Protein AF-A0A152A929-F1 (afdb_monomer)

Secondary structure (DSSP, 8-state):
--HHHHHHHHHHHHHHHHHHHHHHHHHHIIIIIHHHHHHHHHEEEEEEEEEEEEEEEEEEE-SS--STHHHHHHHHTT-TTHHHHHHHHHHHHHGGGTHHHHTTS---------------EEEEEEEEEEEEEEETTEEEEEEEE---BS-HHHHHHHHTTS-TT-EEEEEEETTEEEEEESSPPPSS-HHHHHHHHHHHHHHHHHHHHHHHHHHHHS---TT-------

Nearest PDB structures (foldseek):
  8igd-assembly1_A  TM=6.008E-01  e=8.695E-01  Arabidopsis thaliana
  1d6m-assembly1_A  TM=2.779E-01  e=1.249E+00  Escherichia coli

Mean predicted aligned error: 8.79 Å

pLDDT: mean 82.97, std 16.19, range [45.19, 98.5]

Sequence (230 aa):
MTIIDRKKIIVSLFIIFTLLGIASCIVIVFIDLLPSFQEGKLYQQTNCYLIKETINSTWISSTLTPSTTKCLDLNNDRVWWYDSMGEESFFKSVVYKEKDKLAGLDSSEMSDDTSSTDDQKTKCYIGIFTVEYEANRTSYIGDITGIWYNSDLFTRNYLNLYQNGTTYPCYYLKSNFTLINWFAPPTYSVQALVILILCIVYSILTASGFLYFYKKFYPNSRKNGYLPIQ

Organism: Tieghemostelium lacteum (NCBI:txid361077)

Foldseek 3Di:
DDPVVVLVVVLVVLVVQLVVLVVVLVCLCVPFQPVLLVQLVLKDKWKWAFADKDKDKDKDFPDDDDDFCVLQVVCVVPVVLCVVAPPCVQCVVQVVVCPVPCVPVDPPDPPDDDDDPDRDIQMKMKMKTWIWIDDPNDIDTEIAIDGITRDPVVRVSSNVVDDHRDMAMKIARNVDRRDIYNDRRPSGHPVSVVVSVVSVVSSVVSVVVSVVSCCVVCVPPPPPPPDPDD

Radius of gyration: 28.66 Å; Cα contacts (8 Å, |Δi|>4): 287; chains: 1; bounding box: 94×49×72 Å

Solvent-accessible surface area (backbone atoms only — not comparable to full-atom values): 13296 Å² total; per-residue (Å²): 136,54,77,67,56,56,53,54,49,54,52,50,50,30,50,52,52,24,52,52,27,52,51,51,40,51,48,49,43,63,66,54,38,46,53,31,42,54,58,37,66,44,44,43,81,38,56,29,35,28,66,44,74,47,78,49,72,51,76,43,81,50,87,84,68,95,61,78,63,64,29,45,63,66,26,60,85,71,36,80,59,43,77,71,54,44,71,66,61,55,47,60,70,56,48,69,76,37,58,88,68,52,80,74,66,74,84,76,78,82,82,78,90,70,97,63,95,59,86,51,62,47,55,24,26,30,31,34,37,38,25,39,32,62,55,96,93,39,82,45,77,35,54,31,70,58,67,41,31,68,42,66,66,60,38,50,54,60,49,68,76,55,60,71,79,39,74,42,69,24,25,32,32,77,92,40,78,66,48,41,34,72,60,75,66,70,44,48,50,69,64,60,54,52,53,43,52,53,31,51,53,52,25,51,52,31,45,50,50,34,53,53,53,46,50,70,75,55,59,79,80,81,80,80,76,80,74,80,86,129

Structure (mmCIF, N/CA/C/O backbone):
data_AF-A0A152A929-F1
#
_entry.id   AF-A0A152A929-F1
#
loop_
_atom_site.group_PDB
_atom_site.id
_atom_site.type_symbol
_atom_site.label_atom_id
_atom_site.label_alt_id
_atom_site.label_comp_id
_atom_site.label_asym_id
_atom_site.label_entity_id
_atom_site.label_seq_id
_atom_site.pdbx_PDB_ins_code
_atom_site.Cartn_x
_atom_site.Cartn_y
_atom_site.Cartn_z
_atom_site.occupancy
_atom_site.B_iso_or_equiv
_atom_site.auth_seq_id
_atom_site.auth_comp_id
_atom_site.auth_asym_id
_atom_site.auth_atom_id
_atom_site.pdbx_PDB_model_num
ATOM 1 N N . MET A 1 1 ? 28.795 11.798 -45.198 1.00 69.00 1 MET A N 1
ATOM 2 C CA . MET A 1 1 ? 28.537 10.817 -44.120 1.00 69.00 1 MET A CA 1
ATOM 3 C C . MET A 1 1 ? 28.603 9.416 -44.705 1.00 69.00 1 MET A C 1
ATOM 5 O O . MET A 1 1 ? 27.805 9.109 -45.587 1.00 69.00 1 MET A O 1
ATOM 9 N N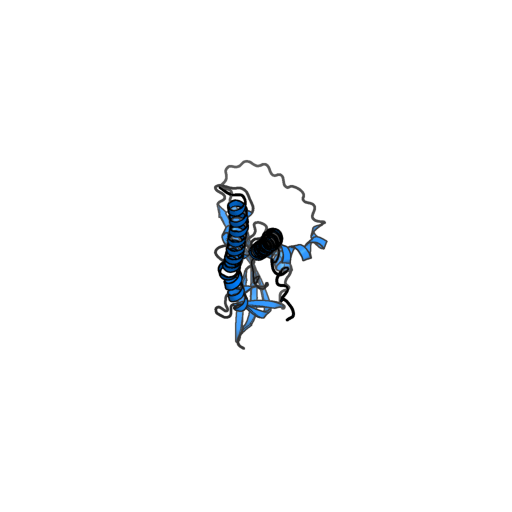 . THR A 1 2 ? 29.575 8.603 -44.297 1.00 90.06 2 THR A N 1
ATOM 10 C CA . THR A 1 2 ? 29.801 7.279 -44.898 1.00 90.06 2 THR A CA 1
ATOM 11 C C . THR A 1 2 ? 28.831 6.233 -44.335 1.00 90.06 2 THR A C 1
ATOM 13 O O . THR A 1 2 ? 28.251 6.402 -43.262 1.00 90.06 2 THR A O 1
ATOM 16 N N . ILE A 1 3 ? 28.644 5.116 -45.048 1.00 83.94 3 ILE A N 1
ATOM 17 C CA . ILE A 1 3 ? 27.826 3.980 -44.578 1.00 83.94 3 ILE A CA 1
ATOM 18 C C . ILE A 1 3 ? 28.355 3.431 -43.239 1.00 83.94 3 ILE A C 1
ATOM 20 O O . ILE A 1 3 ? 27.580 2.962 -42.405 1.00 83.94 3 ILE A O 1
ATOM 24 N N . ILE A 1 4 ? 29.669 3.516 -43.019 1.00 80.12 4 ILE A N 1
ATOM 25 C CA . ILE A 1 4 ? 30.335 3.100 -41.781 1.00 80.12 4 ILE A CA 1
ATOM 26 C C . ILE A 1 4 ? 29.913 3.999 -40.610 1.00 80.12 4 ILE A C 1
ATOM 28 O O . ILE A 1 4 ? 29.617 3.483 -39.531 1.00 80.12 4 ILE A O 1
ATOM 32 N N . ASP A 1 5 ? 29.788 5.310 -40.831 1.00 89.56 5 ASP A N 1
ATOM 33 C CA . ASP A 1 5 ? 29.361 6.261 -39.794 1.00 89.56 5 ASP A CA 1
ATOM 34 C C . ASP A 1 5 ? 27.918 5.998 -39.348 1.00 89.56 5 ASP A C 1
ATOM 36 O O . ASP A 1 5 ? 27.618 6.002 -38.154 1.00 89.56 5 ASP A O 1
ATOM 40 N N . ARG A 1 6 ? 27.027 5.667 -40.293 1.00 91.62 6 ARG A N 1
ATOM 41 C CA . ARG A 1 6 ? 25.619 5.350 -39.987 1.00 91.62 6 ARG A CA 1
ATOM 42 C C . ARG A 1 6 ? 25.482 4.126 -39.078 1.00 91.62 6 ARG A C 1
ATOM 44 O O . ARG A 1 6 ? 24.685 4.145 -38.145 1.00 91.62 6 ARG A O 1
ATOM 51 N N . LYS A 1 7 ? 26.276 3.075 -39.310 1.00 91.00 7 LYS A N 1
ATOM 52 C CA . LYS A 1 7 ? 26.251 1.849 -38.489 1.00 91.00 7 LYS A CA 1
ATOM 53 C C . LYS A 1 7 ? 26.716 2.115 -37.057 1.00 91.00 7 LYS A C 1
ATOM 55 O O . LYS A 1 7 ? 26.071 1.655 -36.118 1.00 91.00 7 LYS A O 1
ATOM 60 N N . LYS A 1 8 ? 27.797 2.886 -36.894 1.00 91.31 8 LYS A N 1
ATOM 61 C CA . LYS A 1 8 ? 28.320 3.278 -35.575 1.00 91.31 8 LYS A CA 1
ATOM 62 C C . LYS A 1 8 ? 27.286 4.070 -34.775 1.00 91.31 8 LYS A C 1
ATOM 64 O O . LYS A 1 8 ? 27.095 3.792 -33.596 1.00 91.31 8 LYS A O 1
ATOM 69 N N . ILE A 1 9 ? 26.582 4.993 -35.429 1.00 93.69 9 ILE A N 1
ATOM 70 C CA . ILE A 1 9 ? 25.534 5.797 -34.788 1.00 93.69 9 ILE A CA 1
ATOM 71 C C . ILE A 1 9 ? 24.374 4.920 -34.319 1.00 93.69 9 ILE A C 1
ATOM 73 O O . ILE A 1 9 ? 23.974 5.035 -33.166 1.00 93.69 9 ILE A O 1
ATOM 77 N N . ILE A 1 10 ? 23.878 3.999 -35.155 1.00 93.12 10 ILE A N 1
ATOM 78 C CA . ILE A 1 10 ? 22.784 3.091 -34.765 1.00 93.12 10 ILE A CA 1
ATOM 79 C C . ILE A 1 10 ? 23.176 2.266 -33.532 1.00 93.12 10 ILE A C 1
ATOM 81 O O . ILE A 1 10 ? 22.418 2.204 -32.568 1.00 93.12 10 ILE A O 1
ATOM 85 N N . VAL A 1 11 ? 24.370 1.667 -33.533 1.00 93.81 11 VAL A N 1
ATOM 86 C CA . VAL A 1 11 ? 24.854 0.870 -32.393 1.00 93.81 11 VAL A CA 1
ATOM 87 C C . VAL A 1 11 ? 24.996 1.731 -31.132 1.00 93.81 11 VAL A C 1
ATOM 89 O O . VAL A 1 11 ? 24.555 1.314 -30.064 1.00 93.81 11 VAL A O 1
ATOM 92 N N . SER A 1 12 ? 25.536 2.947 -31.254 1.00 94.50 12 SER A N 1
ATOM 93 C CA . SER A 1 12 ? 25.646 3.892 -30.137 1.00 94.50 12 SER A CA 1
ATOM 94 C C . SER A 1 12 ? 24.279 4.279 -29.563 1.00 94.50 12 SER A C 1
ATOM 96 O O . SER A 1 12 ? 24.138 4.357 -28.346 1.00 94.50 12 SER A O 1
ATOM 98 N N . LEU A 1 13 ? 23.265 4.488 -30.410 1.00 95.50 13 LEU A N 1
ATOM 99 C CA . LEU A 1 13 ? 21.906 4.812 -29.966 1.00 95.50 13 LEU A CA 1
ATOM 100 C C . LEU A 1 13 ? 21.286 3.669 -29.155 1.00 95.50 13 LEU A C 1
ATOM 102 O O . LEU A 1 13 ? 20.718 3.920 -28.096 1.00 95.50 13 LEU A O 1
ATOM 106 N N . PHE A 1 14 ? 21.448 2.415 -29.590 1.00 95.19 14 PHE A N 1
ATOM 107 C CA . PHE A 1 14 ? 20.972 1.261 -28.819 1.00 95.19 14 PHE A CA 1
ATOM 108 C C . PHE A 1 14 ? 21.654 1.140 -27.452 1.00 95.19 14 PHE A C 1
ATOM 110 O O . PHE A 1 14 ? 20.980 0.832 -26.469 1.00 95.19 14 PHE A O 1
ATOM 117 N N . ILE A 1 15 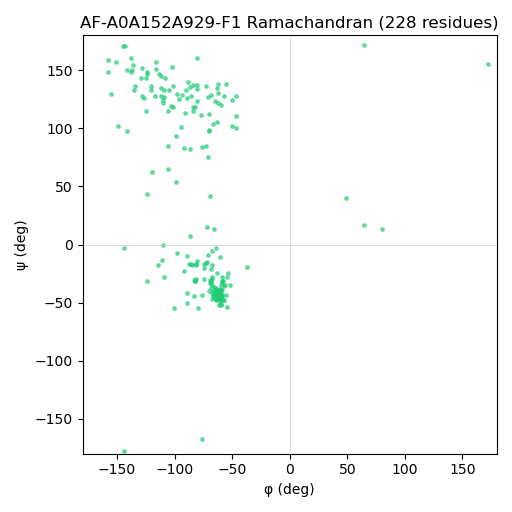? 22.962 1.413 -27.366 1.00 95.38 15 ILE A N 1
ATOM 118 C CA . ILE A 1 15 ? 23.679 1.436 -26.081 1.00 95.38 15 ILE A CA 1
ATOM 119 C C . ILE A 1 15 ? 23.076 2.504 -25.166 1.00 95.38 15 ILE A C 1
ATOM 121 O O . ILE A 1 15 ? 22.728 2.198 -24.029 1.00 95.38 15 ILE A O 1
ATOM 125 N N . ILE A 1 16 ? 22.900 3.732 -25.665 1.00 96.69 16 ILE A N 1
ATOM 126 C CA . ILE A 1 16 ? 22.327 4.836 -24.882 1.00 96.69 16 ILE A CA 1
ATOM 127 C C . ILE A 1 16 ? 20.916 4.480 -24.401 1.00 96.69 16 ILE A C 1
ATOM 129 O O . ILE A 1 16 ? 20.628 4.627 -23.218 1.00 96.69 16 ILE A O 1
ATOM 133 N N . PHE A 1 17 ? 20.051 3.951 -25.271 1.00 96.38 17 PHE A N 1
ATOM 134 C CA . PHE A 1 17 ? 18.696 3.551 -24.878 1.00 96.38 17 PHE A CA 1
ATOM 135 C C . PHE A 1 17 ? 18.673 2.417 -23.854 1.00 96.38 17 PHE A C 1
ATOM 137 O O . PHE A 1 17 ? 17.849 2.450 -22.942 1.00 96.38 17 PHE A O 1
ATOM 144 N N . THR A 1 18 ? 19.592 1.455 -23.963 1.00 95.31 18 THR A N 1
ATOM 145 C CA . THR A 1 18 ? 19.723 0.375 -22.975 1.00 95.31 18 THR A CA 1
ATOM 146 C C . THR A 1 18 ? 20.155 0.941 -21.620 1.00 95.31 18 THR A C 1
ATOM 148 O O . THR A 1 18 ? 19.567 0.603 -20.596 1.00 95.31 18 THR A O 1
ATOM 151 N N . LEU A 1 19 ? 21.139 1.849 -21.601 1.00 95.81 19 LEU A N 1
ATOM 152 C CA . LEU A 1 19 ? 21.605 2.497 -20.371 1.00 95.81 19 LEU A CA 1
ATOM 153 C C . LEU A 1 19 ? 20.513 3.357 -19.725 1.00 95.81 19 LEU A C 1
ATOM 155 O O . LEU A 1 19 ? 20.341 3.297 -18.510 1.00 95.81 19 LEU A O 1
ATOM 159 N N . LEU A 1 20 ? 19.749 4.112 -20.521 1.00 96.19 20 LEU A N 1
ATOM 160 C CA . LEU A 1 20 ? 18.610 4.894 -20.033 1.00 96.19 20 LEU A CA 1
ATOM 161 C C . LEU A 1 20 ? 17.505 3.996 -19.459 1.00 96.19 20 LEU A C 1
ATOM 163 O O . LEU A 1 20 ? 16.954 4.318 -18.409 1.00 96.19 20 LEU A O 1
ATOM 167 N N . GLY A 1 21 ? 17.218 2.859 -20.104 1.00 95.62 21 GLY A N 1
ATOM 168 C CA . GLY A 1 21 ? 16.274 1.863 -19.593 1.00 95.62 21 GLY A CA 1
ATOM 169 C C . GLY A 1 21 ? 16.705 1.314 -18.233 1.00 95.62 21 GLY A C 1
ATOM 170 O O . GLY A 1 21 ? 15.952 1.391 -17.267 1.00 95.62 21 GLY A O 1
ATOM 171 N N . ILE A 1 22 ? 17.957 0.863 -18.119 1.00 95.75 22 ILE A N 1
ATOM 172 C CA . ILE A 1 22 ? 18.507 0.358 -16.852 1.00 95.75 22 ILE A CA 1
ATOM 173 C C . ILE A 1 22 ? 18.473 1.442 -15.766 1.00 95.75 22 ILE A C 1
ATOM 175 O O . ILE A 1 22 ? 18.041 1.167 -14.647 1.00 95.75 22 ILE A O 1
ATOM 179 N N . ALA A 1 23 ? 18.885 2.673 -16.086 1.00 97.06 23 ALA A N 1
ATOM 180 C CA . ALA A 1 23 ? 18.859 3.789 -15.143 1.00 97.06 23 ALA A CA 1
ATOM 181 C C . ALA A 1 23 ? 17.434 4.088 -14.652 1.00 97.06 23 ALA A C 1
ATOM 183 O O . ALA A 1 23 ? 17.228 4.251 -13.452 1.00 97.06 23 ALA A O 1
ATOM 184 N N . SER A 1 24 ? 16.441 4.089 -15.546 1.00 95.81 24 SER A N 1
ATOM 185 C CA . SER A 1 24 ? 15.034 4.261 -15.172 1.00 95.81 24 SER A CA 1
ATOM 186 C C . SER A 1 24 ? 14.552 3.153 -14.233 1.00 95.81 24 SER A C 1
ATOM 188 O O . SER A 1 24 ? 13.914 3.453 -13.225 1.00 95.81 24 SER A O 1
ATOM 190 N N . CYS A 1 25 ? 14.913 1.894 -14.495 1.00 96.25 25 CYS A N 1
ATOM 191 C CA . CYS A 1 25 ? 14.534 0.781 -13.625 1.00 96.25 25 CYS A CA 1
ATOM 192 C C . CYS A 1 25 ? 15.163 0.926 -12.227 1.00 96.25 25 CYS A C 1
ATOM 194 O O . CYS A 1 25 ? 14.493 0.679 -11.227 1.00 96.25 25 CYS A O 1
ATOM 196 N N . ILE A 1 26 ? 16.427 1.364 -12.144 1.00 96.44 26 ILE A N 1
ATOM 197 C CA . ILE A 1 26 ? 17.096 1.658 -10.865 1.00 96.44 26 ILE A CA 1
ATOM 198 C C . ILE A 1 26 ? 16.333 2.754 -10.116 1.00 96.44 26 ILE A C 1
ATOM 200 O O . ILE A 1 26 ? 16.029 2.580 -8.940 1.00 96.44 26 ILE A O 1
ATOM 204 N N . VAL A 1 27 ? 15.977 3.850 -10.788 1.00 96.00 27 VAL A N 1
ATOM 205 C CA . VAL A 1 27 ? 15.225 4.953 -10.170 1.00 96.00 27 VAL A CA 1
ATOM 206 C C . VAL A 1 27 ? 13.899 4.461 -9.583 1.00 96.00 27 VAL A C 1
ATOM 208 O O . VAL A 1 27 ? 13.647 4.715 -8.411 1.00 96.00 27 VAL A O 1
ATOM 211 N N . ILE A 1 28 ? 13.109 3.684 -10.331 1.00 91.81 28 ILE A N 1
ATOM 212 C CA . ILE A 1 28 ? 11.834 3.120 -9.842 1.00 91.81 28 ILE A CA 1
ATOM 213 C C . ILE A 1 28 ? 12.059 2.225 -8.614 1.00 91.81 28 ILE A C 1
ATOM 215 O O . ILE A 1 28 ? 11.326 2.295 -7.628 1.00 91.81 28 ILE A O 1
ATOM 219 N N . VAL A 1 29 ? 13.098 1.384 -8.637 1.00 92.69 29 VAL A N 1
ATOM 220 C CA . VAL A 1 29 ? 13.403 0.503 -7.502 1.00 92.69 29 VAL A CA 1
ATOM 221 C C . VAL A 1 29 ? 13.769 1.305 -6.256 1.00 92.69 29 VAL A C 1
ATOM 223 O O . VAL A 1 29 ? 13.269 0.995 -5.179 1.00 92.69 29 VAL A O 1
ATOM 226 N N . PHE A 1 30 ? 14.629 2.314 -6.377 1.00 93.94 30 PHE A N 1
ATOM 227 C CA . PHE A 1 30 ? 15.141 3.047 -5.217 1.00 93.94 30 PHE A CA 1
ATOM 228 C C . PHE A 1 30 ? 14.200 4.133 -4.700 1.00 93.94 30 PHE A C 1
ATOM 230 O O . PHE A 1 30 ? 14.210 4.388 -3.498 1.00 93.94 30 PHE A O 1
ATOM 237 N N . ILE A 1 31 ? 13.417 4.768 -5.573 1.00 89.06 31 ILE A N 1
ATOM 238 C CA . ILE A 1 31 ? 12.510 5.852 -5.183 1.00 89.06 31 ILE A CA 1
ATOM 239 C C . ILE A 1 31 ? 11.139 5.306 -4.783 1.00 89.06 31 ILE A C 1
ATOM 241 O O . ILE A 1 31 ? 10.606 5.742 -3.769 1.00 89.06 31 ILE A O 1
ATOM 245 N N . ASP A 1 32 ? 10.595 4.326 -5.509 1.00 84.88 32 ASP A N 1
ATOM 246 C CA . ASP A 1 32 ? 9.219 3.876 -5.267 1.00 84.88 32 ASP A CA 1
ATOM 247 C C . ASP A 1 32 ? 9.177 2.582 -4.448 1.00 84.88 32 ASP A C 1
ATOM 249 O O . ASP A 1 32 ? 8.541 2.501 -3.394 1.00 84.88 32 ASP A O 1
ATOM 253 N N . LEU A 1 33 ? 9.871 1.539 -4.914 1.00 85.31 33 LEU A N 1
ATOM 254 C CA . LEU A 1 33 ? 9.723 0.202 -4.331 1.00 85.31 33 LEU A CA 1
ATOM 255 C C . LEU A 1 33 ? 10.457 0.061 -2.997 1.00 85.31 33 LEU A C 1
ATOM 257 O O . LEU A 1 33 ? 9.914 -0.514 -2.055 1.00 85.31 33 LEU A O 1
ATOM 261 N N . LEU A 1 34 ? 11.689 0.562 -2.896 1.00 87.75 34 LEU A N 1
ATOM 262 C CA . LEU A 1 34 ? 12.519 0.368 -1.711 1.00 87.75 34 LEU A CA 1
ATOM 263 C C . LEU A 1 34 ? 11.930 1.043 -0.460 1.00 87.75 34 LEU A C 1
ATOM 265 O O . LEU A 1 34 ? 11.855 0.354 0.562 1.00 87.75 34 LEU A O 1
ATOM 269 N N . PRO A 1 35 ? 11.466 2.309 -0.503 1.00 84.19 35 PRO A N 1
ATOM 270 C CA . PRO A 1 35 ? 10.804 2.918 0.647 1.00 84.19 35 PRO A CA 1
ATOM 271 C C . PRO A 1 35 ? 9.525 2.167 1.025 1.00 84.19 35 PRO A C 1
ATOM 273 O O . PRO A 1 35 ? 9.327 1.863 2.196 1.00 84.19 35 PRO A O 1
ATOM 276 N N . SER A 1 36 ? 8.719 1.745 0.043 1.00 79.75 36 SER A N 1
ATOM 277 C CA . SER A 1 36 ? 7.502 0.958 0.295 1.00 79.75 36 SER A CA 1
ATOM 278 C C . SER A 1 36 ? 7.800 -0.377 1.000 1.00 79.75 36 SER A C 1
ATOM 280 O O . SER A 1 36 ? 7.125 -0.743 1.965 1.00 79.75 36 SER A O 1
ATOM 282 N N . PHE A 1 37 ? 8.879 -1.070 0.615 1.00 83.38 37 PHE A N 1
ATOM 283 C CA . PHE A 1 37 ? 9.334 -2.276 1.315 1.00 83.38 37 PHE A CA 1
ATOM 284 C C . PHE A 1 37 ? 9.827 -1.999 2.736 1.00 83.38 37 PHE A C 1
ATOM 286 O O . PHE A 1 37 ? 9.661 -2.850 3.615 1.00 83.38 37 PHE A O 1
ATOM 293 N N . GLN A 1 38 ? 10.490 -0.864 2.962 1.00 87.12 38 GLN A N 1
ATOM 294 C CA . GLN A 1 38 ? 10.967 -0.484 4.290 1.00 87.12 38 GLN A CA 1
ATOM 295 C C . GLN A 1 38 ? 9.792 -0.178 5.218 1.00 87.12 38 GLN A C 1
ATOM 297 O O . GLN A 1 38 ? 9.734 -0.761 6.300 1.00 87.12 38 GLN A O 1
ATOM 302 N N . GLU A 1 39 ? 8.825 0.614 4.756 1.00 83.12 39 GLU A N 1
ATOM 303 C CA . GLU A 1 39 ? 7.589 0.913 5.485 1.00 83.12 39 GLU A CA 1
ATOM 304 C C . GLU A 1 39 ? 6.799 -0.364 5.798 1.00 83.12 39 GLU A C 1
ATOM 306 O O . GLU A 1 39 ? 6.425 -0.605 6.946 1.00 83.12 39 GLU A O 1
ATOM 311 N N . GLY A 1 40 ? 6.642 -1.268 4.824 1.00 83.12 40 GLY A N 1
ATOM 312 C CA . GLY A 1 40 ? 5.953 -2.545 5.036 1.00 83.12 40 GLY A CA 1
ATOM 313 C C . GLY A 1 40 ? 6.583 -3.420 6.132 1.00 83.12 40 GLY A C 1
ATOM 314 O O . GLY A 1 40 ? 5.869 -4.112 6.856 1.00 83.12 40 GLY A O 1
ATOM 315 N N . LYS A 1 41 ? 7.911 -3.362 6.323 1.00 89.00 41 LYS A N 1
ATOM 316 C CA . LYS A 1 41 ? 8.624 -4.112 7.385 1.00 89.00 41 LYS A CA 1
ATOM 317 C C . LYS A 1 41 ? 8.430 -3.534 8.790 1.00 89.00 41 LYS A C 1
ATOM 319 O O . LYS A 1 41 ? 8.738 -4.219 9.780 1.00 89.00 41 LYS A O 1
ATOM 324 N N . LEU A 1 42 ? 7.971 -2.287 8.889 1.00 91.38 42 LEU A N 1
ATOM 325 C CA . LEU A 1 42 ? 7.663 -1.656 10.170 1.00 91.38 42 LEU A CA 1
ATOM 326 C C . LEU A 1 42 ? 6.367 -2.201 10.772 1.00 91.38 42 LEU A C 1
ATOM 328 O O . LEU A 1 42 ? 6.192 -2.118 11.988 1.00 91.38 42 LEU A O 1
ATOM 332 N N . TYR A 1 43 ? 5.504 -2.805 9.956 1.00 93.19 43 TYR A N 1
ATOM 333 C CA . TYR A 1 43 ? 4.282 -3.442 10.420 1.00 93.19 43 TYR A CA 1
ATOM 334 C C . TYR A 1 43 ? 4.552 -4.861 10.908 1.00 93.19 43 TYR A C 1
ATOM 336 O O . TYR A 1 43 ? 5.296 -5.634 10.298 1.00 93.19 43 TYR A O 1
ATOM 344 N N . GLN A 1 44 ? 3.944 -5.207 12.036 1.00 95.94 44 GLN A N 1
ATOM 345 C CA . GLN A 1 44 ? 4.015 -6.537 12.619 1.00 95.94 44 GLN A CA 1
ATOM 346 C C . GLN A 1 44 ? 2.619 -7.126 12.723 1.00 95.94 44 GLN A C 1
ATOM 348 O O . GLN A 1 44 ? 1.695 -6.472 13.200 1.00 95.94 44 GLN A O 1
ATOM 353 N N . GLN A 1 45 ? 2.486 -8.374 12.281 1.00 96.75 45 GLN A N 1
ATOM 354 C CA . GLN A 1 45 ? 1.254 -9.124 12.443 1.00 96.75 45 GLN A CA 1
ATOM 355 C C . GLN A 1 45 ? 1.078 -9.544 13.906 1.00 96.75 45 GLN A C 1
ATOM 357 O O . GLN A 1 45 ? 2.023 -10.029 14.535 1.00 96.75 45 GLN A O 1
ATOM 362 N N . THR A 1 46 ? -0.135 -9.389 14.421 1.00 97.94 46 THR A N 1
ATOM 363 C CA . THR A 1 46 ? -0.570 -9.886 15.729 1.00 97.94 46 THR A CA 1
ATOM 364 C C . THR A 1 46 ? -2.028 -10.342 15.654 1.00 97.94 46 THR A C 1
ATOM 366 O O . THR A 1 46 ? -2.644 -10.335 14.584 1.00 97.94 46 THR A O 1
ATOM 369 N N . ASN A 1 47 ? -2.568 -10.767 16.789 1.00 98.19 47 ASN A N 1
ATOM 370 C CA . ASN A 1 47 ? -3.959 -11.149 16.957 1.00 98.19 47 ASN A CA 1
ATOM 371 C C . ASN A 1 47 ? -4.707 -10.019 17.677 1.00 98.19 47 ASN A C 1
ATOM 373 O O . ASN A 1 47 ? -4.370 -9.687 18.811 1.00 98.19 47 ASN A O 1
ATOM 377 N N . CYS A 1 48 ? -5.719 -9.452 17.023 1.00 98.44 48 CYS A N 1
ATOM 378 C CA . CYS A 1 48 ? -6.592 -8.426 17.584 1.00 98.44 48 CYS A CA 1
ATOM 379 C C . CYS A 1 48 ? -7.914 -9.052 18.024 1.00 98.44 48 CYS A C 1
ATOM 381 O O . CYS A 1 48 ? -8.653 -9.593 17.201 1.00 98.44 48 CYS A O 1
ATOM 383 N N . TYR A 1 49 ? -8.218 -8.964 19.312 1.00 98.50 49 TYR A N 1
ATOM 384 C CA . TYR A 1 49 ? -9.513 -9.296 19.886 1.00 98.50 49 TYR A CA 1
ATOM 385 C C . TYR A 1 49 ? -10.473 -8.114 19.724 1.00 98.50 49 TYR A C 1
ATOM 387 O O . TYR A 1 49 ? -10.220 -7.023 20.233 1.00 98.50 49 TYR A O 1
ATOM 395 N N . LEU A 1 50 ? -11.573 -8.315 18.998 1.00 98.19 50 LEU A N 1
ATOM 396 C CA . LEU A 1 50 ? -12.557 -7.267 18.748 1.00 98.19 50 LEU A CA 1
ATOM 397 C C . LEU A 1 50 ? -13.443 -7.047 19.978 1.00 98.19 50 LEU A C 1
ATOM 399 O O . LEU A 1 50 ? -14.268 -7.897 20.312 1.00 98.19 50 LEU A O 1
ATOM 403 N N . ILE A 1 51 ? -13.301 -5.888 20.625 1.00 98.31 51 ILE A N 1
ATOM 404 C CA . ILE A 1 51 ? -14.105 -5.515 21.796 1.00 98.31 51 ILE A CA 1
ATOM 405 C C . ILE A 1 51 ? -15.475 -5.016 21.344 1.00 98.31 51 ILE A C 1
ATOM 407 O O . ILE A 1 51 ? -16.507 -5.488 21.824 1.00 98.31 51 ILE A O 1
ATOM 411 N N . LYS A 1 52 ? -15.478 -4.013 20.462 1.00 98.00 52 LYS A N 1
ATOM 412 C CA . LYS A 1 52 ? -16.695 -3.370 19.971 1.00 98.00 52 LYS A CA 1
ATOM 413 C C . LYS A 1 52 ? -16.456 -2.681 18.640 1.00 98.00 52 LYS A C 1
ATOM 415 O O . LYS A 1 52 ? -15.348 -2.251 18.330 1.00 98.00 52 LYS A O 1
ATOM 420 N N . GLU A 1 53 ? -17.544 -2.467 17.930 1.00 97.19 53 GLU A N 1
ATOM 421 C CA . GLU A 1 53 ? -17.613 -1.639 16.738 1.00 97.19 53 GLU A CA 1
ATOM 422 C C . GLU A 1 53 ? -18.470 -0.397 16.997 1.00 97.19 53 GLU A C 1
ATOM 424 O O . GLU A 1 53 ? -19.430 -0.426 17.772 1.00 97.19 53 GLU A O 1
ATOM 429 N N . THR A 1 54 ? -18.121 0.720 16.368 1.00 97.62 54 THR A N 1
ATOM 430 C CA . THR A 1 54 ? -18.918 1.949 16.402 1.00 97.62 54 THR A CA 1
ATOM 431 C C . THR A 1 54 ? -18.982 2.575 15.013 1.00 97.62 54 THR A C 1
ATOM 433 O O . THR A 1 54 ? -18.067 2.418 14.206 1.00 97.62 54 THR A O 1
ATOM 436 N N . ILE A 1 55 ? -20.078 3.278 14.721 1.00 96.94 55 ILE A N 1
ATOM 437 C CA . ILE A 1 55 ? -20.227 4.072 13.497 1.00 96.94 55 ILE A CA 1
ATOM 438 C C . ILE A 1 55 ? -20.201 5.535 13.897 1.00 96.94 55 ILE A C 1
ATOM 440 O O . ILE A 1 55 ? -21.058 5.986 14.659 1.00 96.94 55 ILE A O 1
ATOM 444 N N . ASN A 1 56 ? -19.256 6.277 13.334 1.00 96.69 56 ASN A N 1
ATOM 445 C CA . ASN A 1 56 ? -19.258 7.729 13.396 1.00 96.69 56 ASN A CA 1
ATOM 446 C C . ASN A 1 56 ? -19.752 8.298 12.069 1.00 96.69 56 ASN A C 1
ATOM 448 O O . ASN A 1 56 ? -19.601 7.685 11.013 1.00 96.69 56 ASN A O 1
ATOM 452 N N . SER A 1 57 ? -20.341 9.491 12.120 1.00 95.88 57 SER A N 1
ATOM 453 C CA . SER A 1 57 ? -20.771 10.196 10.916 1.00 95.88 57 SER A CA 1
ATOM 454 C C . SER A 1 57 ? -20.445 11.679 10.995 1.00 95.88 57 SER A C 1
ATOM 456 O O . SER A 1 57 ? -20.473 12.259 12.080 1.00 95.88 57 SER A O 1
ATOM 458 N N . THR A 1 58 ? -20.161 12.286 9.849 1.00 94.69 58 THR A N 1
ATOM 459 C CA . THR A 1 58 ? -19.932 13.725 9.708 1.00 94.69 58 THR A CA 1
ATOM 460 C C . THR A 1 58 ? -20.622 14.245 8.451 1.00 94.69 58 THR A C 1
ATOM 462 O O . THR A 1 58 ? -20.961 13.470 7.559 1.00 94.69 58 THR A O 1
ATOM 465 N N . TRP A 1 59 ? -20.847 15.552 8.380 1.00 91.44 59 TRP A N 1
ATOM 466 C CA . TRP A 1 59 ? -21.434 16.209 7.215 1.00 91.44 59 TRP A CA 1
ATOM 467 C C . TRP A 1 59 ? -20.374 17.049 6.504 1.00 91.44 59 TRP A C 1
ATOM 469 O O . TRP A 1 59 ? -19.681 17.835 7.148 1.00 91.44 59 TRP A O 1
ATOM 479 N N . ILE A 1 60 ? -20.285 16.919 5.182 1.00 89.56 60 ILE A N 1
ATOM 480 C CA . ILE A 1 60 ? -19.391 17.706 4.324 1.00 89.56 60 ILE A CA 1
ATOM 481 C C . ILE A 1 60 ? -20.240 18.631 3.445 1.00 89.56 60 ILE A C 1
ATOM 483 O O . ILE A 1 60 ? -21.248 18.205 2.878 1.00 89.56 60 ILE A O 1
ATOM 487 N N . SER A 1 61 ? -19.845 19.902 3.334 1.00 85.50 61 SER A N 1
ATOM 488 C CA . SER A 1 61 ? -20.520 20.875 2.466 1.00 85.50 61 SER A CA 1
ATOM 489 C C . SER A 1 61 ? -20.245 20.569 0.991 1.00 85.50 61 SER A C 1
ATOM 491 O O . SER A 1 61 ? -19.088 20.432 0.590 1.00 85.50 61 SER A O 1
ATOM 493 N N . SER A 1 62 ? -21.292 20.450 0.170 1.00 69.44 62 SER A N 1
ATOM 494 C CA . SER A 1 62 ? -21.167 20.012 -1.224 1.00 69.44 62 SER A CA 1
ATOM 495 C C . SER A 1 62 ? -21.156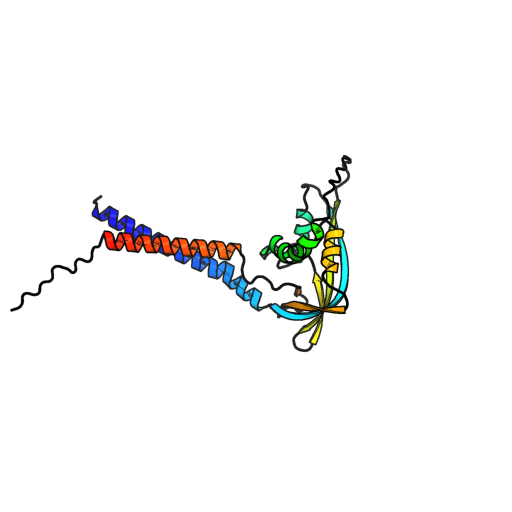 21.178 -2.204 1.00 69.44 62 SER A C 1
ATOM 497 O O . SER A 1 62 ? -21.922 21.183 -3.156 1.00 69.44 62 SER A O 1
ATOM 499 N N . THR A 1 63 ? -20.279 22.161 -2.026 1.00 69.00 63 THR A N 1
ATOM 500 C CA . THR A 1 63 ? -20.412 23.401 -2.805 1.00 69.00 63 THR A CA 1
ATOM 501 C C . THR A 1 63 ? -20.038 23.313 -4.288 1.00 69.00 63 THR A C 1
ATOM 503 O O . THR A 1 63 ? -20.458 24.207 -5.004 1.00 69.00 63 THR A O 1
ATOM 506 N N . LEU A 1 64 ? -19.329 22.288 -4.805 1.00 57.94 64 LEU A N 1
ATOM 507 C CA . LEU A 1 64 ? -18.880 22.328 -6.219 1.00 57.94 64 LEU A CA 1
ATOM 508 C C . LEU A 1 64 ? -18.854 21.032 -7.058 1.00 57.94 64 LEU A C 1
ATOM 510 O O . LEU A 1 64 ? -18.566 21.121 -8.246 1.00 57.94 64 LEU A O 1
ATOM 514 N N . THR A 1 65 ? -19.176 19.847 -6.531 1.00 54.00 65 THR A N 1
ATOM 515 C CA . THR A 1 65 ? -19.141 18.597 -7.330 1.00 54.00 65 THR A CA 1
ATOM 516 C C . THR A 1 65 ? -20.070 17.511 -6.770 1.00 54.00 65 THR A C 1
ATOM 518 O O . THR A 1 65 ? -19.997 17.211 -5.576 1.00 54.00 65 THR A O 1
ATOM 521 N N . PRO A 1 66 ? -20.941 16.889 -7.580 1.00 56.75 66 PRO A N 1
ATOM 522 C CA . PRO A 1 66 ? -21.671 15.697 -7.177 1.00 56.75 66 PRO A CA 1
ATOM 523 C C . PRO A 1 66 ? -20.776 14.482 -7.426 1.00 56.75 66 PRO A C 1
ATOM 525 O O . PRO A 1 66 ? -20.401 14.218 -8.565 1.00 56.75 66 PRO A O 1
ATOM 528 N N . SER A 1 67 ? -20.367 13.774 -6.377 1.00 56.88 67 SER A N 1
ATOM 529 C CA . SER A 1 67 ? -20.008 12.347 -6.426 1.00 56.88 67 SER A CA 1
ATOM 530 C C . SER A 1 67 ? -19.399 11.908 -5.097 1.00 56.88 67 SER A C 1
ATOM 532 O O . SER A 1 67 ? -18.861 12.698 -4.325 1.00 56.88 67 SER A O 1
ATOM 534 N N . THR A 1 68 ? -19.516 10.614 -4.843 1.00 58.81 68 THR A N 1
ATOM 535 C CA . THR A 1 68 ? -18.943 9.791 -3.766 1.00 58.81 68 THR A CA 1
ATOM 536 C C . THR A 1 68 ? -17.512 10.134 -3.316 1.00 58.81 68 THR A C 1
ATOM 538 O O . THR A 1 68 ? -17.133 9.786 -2.199 1.00 58.81 68 THR A O 1
ATOM 541 N N . THR A 1 69 ? -16.731 10.847 -4.129 1.00 67.25 69 THR A N 1
ATOM 542 C CA . THR A 1 69 ? -15.329 11.210 -3.879 1.00 67.25 69 THR A CA 1
ATOM 543 C C . THR A 1 69 ? -15.118 12.114 -2.664 1.00 67.25 69 THR A C 1
ATOM 545 O O . THR A 1 69 ? -14.068 12.041 -2.040 1.00 67.25 69 THR A O 1
ATOM 548 N N . LYS A 1 70 ? -16.116 12.894 -2.232 1.00 77.88 70 LYS A N 1
ATOM 549 C CA . LYS A 1 70 ? -15.945 13.827 -1.097 1.00 77.88 70 LYS A CA 1
ATOM 550 C C . LYS A 1 70 ? -15.726 13.159 0.252 1.00 77.88 70 LYS A C 1
ATOM 552 O O . LYS A 1 70 ? -15.001 13.688 1.086 1.00 77.88 70 LYS A O 1
ATOM 557 N N . CYS A 1 71 ? -16.362 12.012 0.497 1.00 87.00 71 CYS A N 1
ATOM 558 C CA . CYS A 1 71 ? -16.078 11.276 1.727 1.00 87.00 71 CYS A CA 1
ATOM 559 C C . CYS A 1 71 ? -14.650 10.728 1.705 1.00 87.00 71 CYS A C 1
ATOM 561 O O . CYS A 1 71 ? -14.039 10.604 2.761 1.00 87.00 71 CYS A O 1
ATOM 563 N N . LEU A 1 72 ? -14.104 10.458 0.515 1.00 82.25 72 LEU A N 1
ATOM 564 C CA . LEU A 1 72 ? -12.757 9.931 0.362 1.00 82.25 72 LEU A CA 1
ATOM 565 C C . LEU A 1 72 ? -11.687 10.956 0.742 1.00 82.25 72 LEU A C 1
ATOM 567 O O . LEU A 1 72 ? -10.674 10.560 1.307 1.00 82.25 72 LEU A O 1
ATOM 571 N N . ASP A 1 73 ? -11.953 12.250 0.553 1.00 83.81 73 ASP A N 1
ATOM 572 C CA . ASP A 1 73 ? -11.051 13.326 0.986 1.00 83.81 73 ASP A CA 1
ATOM 573 C C . ASP A 1 73 ? -10.792 13.296 2.505 1.00 83.81 73 ASP A C 1
ATOM 575 O O . ASP A 1 73 ? -9.716 13.674 2.961 1.00 83.81 73 ASP A O 1
ATOM 579 N N . LEU A 1 74 ? -11.739 12.782 3.306 1.00 85.25 74 LEU A N 1
ATOM 580 C CA . LEU A 1 74 ? -11.552 12.608 4.754 1.00 85.25 74 LEU A CA 1
ATOM 581 C C . LEU A 1 74 ? -10.581 11.470 5.114 1.00 85.25 74 LEU A C 1
ATOM 583 O O . LEU A 1 74 ? -10.166 11.371 6.274 1.00 85.25 74 LEU A O 1
ATOM 587 N N . ASN A 1 75 ? -10.259 10.582 4.169 1.00 82.56 75 ASN A N 1
ATOM 588 C CA . ASN A 1 75 ? -9.330 9.479 4.404 1.00 82.56 75 ASN A CA 1
ATOM 589 C C . ASN A 1 75 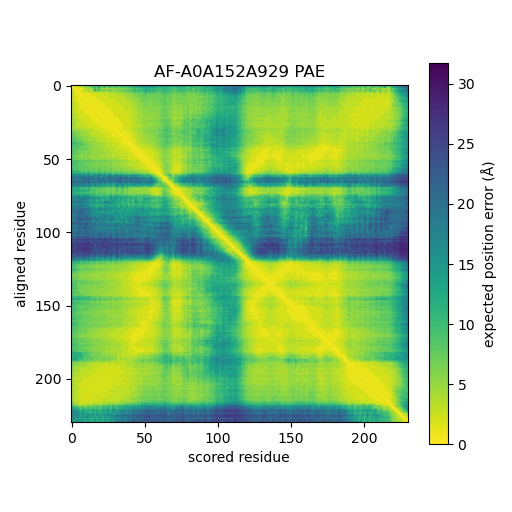? -7.873 9.918 4.284 1.00 82.56 75 ASN A C 1
ATOM 591 O O . ASN A 1 75 ? -7.057 9.383 5.029 1.00 82.56 75 ASN A O 1
ATOM 595 N N . ASN A 1 76 ? -7.558 10.896 3.431 1.00 73.31 76 ASN A N 1
ATOM 596 C CA . ASN A 1 76 ? -6.175 11.321 3.172 1.00 73.31 76 ASN A CA 1
ATOM 597 C C . ASN A 1 76 ? -5.453 11.746 4.469 1.00 73.31 76 ASN A C 1
ATOM 599 O O . ASN A 1 76 ? -4.288 11.429 4.682 1.00 73.31 76 ASN A O 1
ATOM 603 N N . ASP A 1 77 ? -6.178 12.364 5.409 1.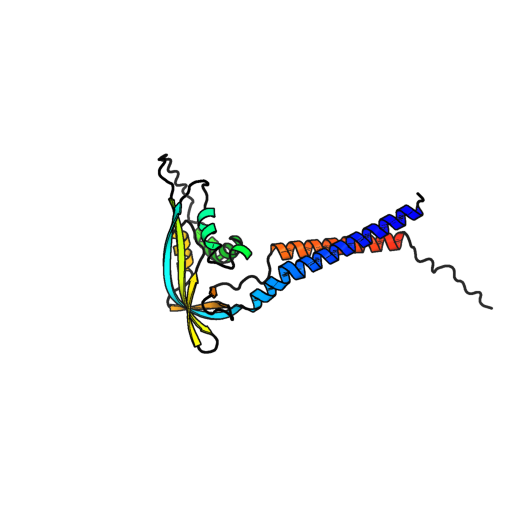00 67.44 77 ASP A N 1
ATOM 604 C CA . ASP A 1 77 ? -5.596 12.848 6.669 1.00 67.44 77 ASP A CA 1
ATOM 605 C C . ASP A 1 77 ? -5.521 11.793 7.788 1.00 67.44 77 ASP A C 1
ATOM 607 O O . ASP A 1 77 ? -4.848 12.004 8.800 1.00 67.44 77 ASP A O 1
ATOM 611 N N . ARG A 1 78 ? -6.260 10.680 7.680 1.00 64.44 78 ARG A N 1
ATOM 612 C CA . ARG A 1 78 ? -6.449 9.730 8.801 1.00 64.44 78 ARG A CA 1
ATOM 613 C C . ARG A 1 78 ? -6.050 8.303 8.483 1.00 64.44 78 ARG A C 1
ATOM 615 O O . ARG A 1 78 ? -5.609 7.572 9.368 1.00 64.44 78 ARG A O 1
ATOM 622 N N . VAL A 1 79 ? -6.211 7.905 7.234 1.00 67.19 79 VAL A N 1
ATOM 623 C CA . VAL A 1 79 ? -5.914 6.571 6.744 1.00 67.19 79 VAL A CA 1
ATOM 624 C C . VAL A 1 79 ? -4.631 6.689 5.940 1.00 67.19 79 VAL A C 1
ATOM 626 O O . VAL A 1 79 ? -4.643 6.851 4.729 1.00 67.19 79 VAL A O 1
ATOM 629 N N . TRP A 1 80 ? -3.502 6.621 6.640 1.00 62.19 80 TRP A N 1
ATOM 630 C CA . TRP A 1 80 ? -2.163 6.826 6.072 1.00 62.19 80 TRP A CA 1
ATOM 631 C C . TRP A 1 80 ? -1.859 5.944 4.847 1.00 62.19 80 TRP A C 1
ATOM 633 O O . TRP A 1 80 ? -1.006 6.277 4.030 1.00 62.19 80 TRP A O 1
ATOM 643 N N . TRP A 1 81 ? -2.536 4.801 4.721 1.00 66.19 81 TRP A N 1
ATOM 644 C CA . TRP A 1 81 ? -2.371 3.892 3.596 1.00 66.19 81 TRP A CA 1
ATOM 645 C C . TRP A 1 81 ? -3.270 4.224 2.399 1.00 66.19 81 TRP A C 1
ATOM 647 O O . TRP A 1 81 ? -3.003 3.759 1.292 1.00 66.19 81 TRP A O 1
ATOM 657 N N . TYR A 1 82 ? -4.312 5.030 2.593 1.00 64.69 82 TYR A N 1
ATOM 658 C CA . TYR A 1 82 ? -5.307 5.333 1.570 1.00 64.69 82 TYR A CA 1
ATOM 659 C C . TYR A 1 82 ? -4.690 6.062 0.371 1.00 64.69 82 TYR A C 1
ATOM 661 O O . TYR A 1 82 ? -4.859 5.611 -0.762 1.00 64.69 82 TYR A O 1
ATOM 669 N N . ASP A 1 83 ? -3.869 7.084 0.622 1.00 62.56 83 ASP A N 1
ATOM 670 C CA . ASP A 1 83 ? -3.154 7.836 -0.422 1.00 62.56 83 ASP A CA 1
ATOM 671 C C . ASP A 1 83 ? -2.224 6.948 -1.258 1.00 62.56 83 ASP A C 1
ATOM 673 O O . ASP A 1 83 ? -2.054 7.151 -2.460 1.00 62.56 83 ASP A O 1
ATOM 677 N N . SER A 1 84 ? -1.616 5.940 -0.628 1.00 56.53 84 SER A N 1
ATOM 678 C CA . SER A 1 84 ? -0.652 5.058 -1.290 1.00 56.53 84 SER A CA 1
ATOM 679 C C . SER A 1 84 ? -1.323 3.944 -2.099 1.00 56.53 84 SER A C 1
ATOM 681 O O . SER A 1 84 ? -0.763 3.477 -3.094 1.00 56.53 84 SER A O 1
ATOM 683 N N . MET A 1 85 ? -2.507 3.495 -1.678 1.00 60.16 85 MET A N 1
ATOM 684 C CA . MET A 1 85 ? -3.104 2.248 -2.166 1.00 60.16 85 MET A CA 1
ATOM 685 C C . MET A 1 85 ? -4.391 2.450 -2.963 1.00 60.16 85 MET A C 1
ATOM 687 O O . MET A 1 85 ? -4.791 1.552 -3.710 1.00 60.16 85 MET A O 1
ATOM 691 N N . GLY A 1 86 ? -5.021 3.617 -2.832 1.00 59.66 86 GLY A N 1
ATOM 692 C CA . GLY A 1 86 ? -6.280 3.956 -3.481 1.00 59.66 86 GLY A CA 1
ATOM 693 C C . GLY A 1 86 ? -7.465 3.107 -3.016 1.00 59.66 86 GLY A C 1
ATOM 694 O O . GLY A 1 86 ? -7.332 2.102 -2.314 1.00 59.66 86 GLY A O 1
ATOM 695 N N . GLU A 1 87 ? -8.654 3.504 -3.458 1.00 59.97 87 GLU A N 1
ATOM 696 C CA . GLU A 1 87 ? -9.937 2.876 -3.123 1.00 59.97 87 GLU A CA 1
ATOM 697 C C . GLU A 1 87 ? -9.961 1.364 -3.444 1.00 59.97 87 GLU A C 1
ATOM 699 O O . GLU A 1 87 ? -10.357 0.536 -2.622 1.00 59.97 87 GLU A O 1
ATOM 704 N N . GLU A 1 88 ? -9.428 0.979 -4.606 1.00 56.12 88 GLU A N 1
ATOM 705 C CA . GLU A 1 88 ? -9.375 -0.402 -5.118 1.00 56.12 88 GLU A CA 1
ATOM 706 C C . GLU A 1 88 ? -8.780 -1.415 -4.123 1.00 56.12 88 GLU A C 1
ATOM 708 O O . GLU A 1 88 ? -9.215 -2.568 -4.061 1.00 56.12 88 GLU A O 1
ATOM 713 N N . SER A 1 89 ? -7.791 -1.004 -3.326 1.00 55.84 89 SER A N 1
ATOM 714 C CA . SER A 1 89 ? -7.094 -1.890 -2.386 1.00 55.84 89 SER A CA 1
ATOM 715 C C . SER A 1 89 ? -7.968 -2.330 -1.206 1.00 55.84 89 SER A C 1
ATOM 717 O O . SER A 1 89 ? -7.867 -3.475 -0.758 1.00 55.84 89 SER A O 1
ATOM 719 N N . PHE A 1 90 ? -8.880 -1.466 -0.757 1.00 58.47 90 PHE A N 1
ATOM 720 C CA . PHE A 1 90 ? -9.838 -1.767 0.305 1.00 58.47 90 PHE A CA 1
ATOM 721 C C . PHE A 1 90 ? -11.062 -2.507 -0.228 1.00 58.47 90 PHE A C 1
ATOM 723 O O . PHE A 1 90 ? -11.495 -3.512 0.336 1.00 58.47 90 PHE A O 1
ATOM 730 N N . PHE A 1 91 ? -11.609 -2.063 -1.359 1.00 52.22 91 PHE A N 1
ATOM 731 C CA . PHE A 1 91 ? -12.814 -2.681 -1.912 1.00 52.22 91 PHE A CA 1
ATOM 732 C C . PHE A 1 91 ? -12.549 -4.099 -2.427 1.00 52.22 91 PHE A C 1
ATOM 734 O O . PHE A 1 91 ? -13.415 -4.965 -2.305 1.00 52.22 91 PHE A O 1
ATOM 741 N N . LYS A 1 92 ? -11.343 -4.405 -2.923 1.00 51.47 92 LYS A N 1
ATOM 742 C CA . LYS A 1 92 ? -11.022 -5.759 -3.393 1.00 51.47 92 LYS A CA 1
ATOM 743 C C . LYS A 1 92 ? -10.986 -6.799 -2.265 1.00 51.47 92 LYS A C 1
ATOM 745 O O . LYS A 1 92 ? -11.303 -7.957 -2.523 1.00 51.47 92 LYS A O 1
ATOM 750 N N . SER A 1 93 ? -10.644 -6.418 -1.032 1.00 49.81 93 SER A N 1
ATOM 751 C CA . SER A 1 93 ? -10.637 -7.342 0.114 1.00 49.81 93 SER A CA 1
ATOM 752 C C . SER A 1 93 ? -12.021 -7.513 0.754 1.00 49.81 93 SER A C 1
ATOM 754 O O . SER A 1 93 ? -12.328 -8.596 1.256 1.00 49.81 93 SER A O 1
ATOM 756 N N . VAL A 1 94 ? -12.863 -6.476 0.695 1.00 54.59 94 VAL A N 1
ATOM 757 C CA . VAL A 1 94 ? -14.201 -6.447 1.309 1.00 54.59 94 VAL A CA 1
ATOM 758 C C . VAL A 1 94 ? -15.282 -6.977 0.355 1.00 54.59 94 VAL A C 1
ATOM 760 O O . VAL A 1 94 ? -16.020 -7.897 0.703 1.00 54.59 94 VAL A O 1
ATOM 763 N N . VAL A 1 95 ? -15.336 -6.478 -0.885 1.00 51.31 95 VAL A N 1
ATOM 764 C CA . VAL A 1 95 ? -16.429 -6.754 -1.842 1.00 51.31 95 VAL A CA 1
ATOM 765 C C . VAL A 1 95 ? -16.362 -8.164 -2.433 1.00 51.31 95 VAL A C 1
ATOM 767 O O . VAL A 1 95 ? -17.397 -8.761 -2.728 1.00 51.31 95 VAL A O 1
ATOM 770 N N . TYR A 1 96 ? -15.171 -8.758 -2.576 1.00 50.03 96 TYR A N 1
ATOM 771 C CA . TYR A 1 96 ? -15.062 -10.117 -3.128 1.00 50.03 96 TYR A CA 1
ATOM 772 C C . TYR A 1 96 ? -15.648 -11.201 -2.214 1.00 50.03 96 TYR A C 1
ATOM 774 O O . TYR A 1 96 ? -15.966 -12.278 -2.709 1.00 50.03 96 TYR A O 1
ATOM 782 N N . LYS A 1 97 ? -15.856 -10.927 -0.919 1.00 50.34 97 LYS A N 1
ATOM 783 C CA . LYS A 1 97 ? -16.600 -11.837 -0.032 1.00 50.34 97 LYS A CA 1
ATOM 784 C C . LYS A 1 97 ? -18.120 -11.692 -0.152 1.00 50.34 97 LYS A C 1
ATOM 786 O O . LYS A 1 97 ? -18.844 -12.577 0.291 1.00 50.34 97 LYS A O 1
ATOM 791 N N . GLU A 1 98 ? -18.601 -10.595 -0.735 1.00 48.84 98 GLU A N 1
ATOM 792 C CA . GLU A 1 98 ? -20.021 -10.233 -0.742 1.00 48.84 98 GLU A CA 1
ATOM 793 C C . GLU A 1 98 ? -20.668 -10.337 -2.129 1.00 48.84 98 GLU A C 1
ATOM 795 O O . GLU A 1 98 ? -21.891 -10.377 -2.212 1.00 48.84 98 GLU A O 1
ATOM 800 N N . LYS A 1 99 ? -19.896 -10.472 -3.221 1.00 49.03 99 LYS A N 1
ATOM 801 C CA . LYS A 1 99 ? -20.451 -10.674 -4.578 1.00 49.03 99 LYS A CA 1
ATOM 802 C C . LYS A 1 99 ? -21.409 -11.870 -4.686 1.00 49.03 99 LYS A C 1
ATOM 804 O O . LYS A 1 99 ? -22.350 -11.800 -5.469 1.00 49.03 99 LYS A O 1
ATOM 809 N N . ASP A 1 100 ? -21.244 -12.893 -3.850 1.00 54.62 100 ASP A N 1
ATOM 810 C CA . ASP A 1 100 ? -22.151 -14.050 -3.812 1.00 54.62 100 ASP A CA 1
ATOM 811 C C . ASP A 1 100 ? -23.448 -13.788 -3.018 1.00 54.62 100 ASP A C 1
ATOM 813 O O . ASP A 1 100 ? -24.405 -14.551 -3.129 1.00 54.62 100 ASP A O 1
ATOM 817 N N . LYS A 1 101 ? -23.512 -12.705 -2.228 1.00 53.69 101 LYS A N 1
ATOM 818 C CA . LYS A 1 101 ? -24.701 -12.300 -1.453 1.00 53.69 101 LYS A CA 1
ATOM 819 C C . LYS A 1 101 ? -25.391 -11.045 -1.992 1.00 53.69 101 LYS A C 1
ATOM 821 O O . LYS A 1 101 ? -26.598 -10.912 -1.825 1.00 53.69 101 LYS A O 1
ATOM 826 N N . LEU A 1 102 ? -24.655 -10.143 -2.645 1.00 49.41 102 LEU A N 1
ATOM 827 C CA . LEU A 1 102 ? -25.167 -8.853 -3.117 1.00 49.41 102 LEU A CA 1
ATOM 828 C C . LEU A 1 102 ? -25.758 -8.901 -4.535 1.00 49.41 102 LEU A C 1
ATOM 830 O O . LEU A 1 102 ? -26.429 -7.959 -4.938 1.00 49.41 102 LEU A O 1
ATOM 834 N N . ALA A 1 103 ? -25.586 -10.005 -5.271 1.00 54.03 103 ALA A N 1
ATOM 835 C CA . ALA A 1 103 ? -26.192 -10.205 -6.594 1.00 54.03 103 ALA A CA 1
ATOM 836 C C . ALA A 1 103 ? -27.740 -10.255 -6.586 1.00 54.03 103 ALA A C 1
ATOM 838 O O . ALA A 1 103 ? -28.345 -10.375 -7.647 1.00 54.03 103 ALA A O 1
ATOM 839 N N . GLY A 1 104 ? -28.382 -10.175 -5.412 1.00 53.38 104 GLY A N 1
ATOM 840 C CA . GLY A 1 104 ? -29.839 -10.095 -5.256 1.00 53.38 104 GLY A CA 1
ATOM 841 C C . GLY A 1 104 ? -30.375 -8.741 -4.775 1.00 53.38 104 GLY A C 1
ATOM 842 O O . GLY A 1 104 ? -31.585 -8.613 -4.609 1.00 53.38 104 GLY A O 1
ATOM 843 N N . LEU A 1 105 ? -29.519 -7.743 -4.525 1.00 54.19 105 LEU A N 1
ATOM 844 C CA . LEU A 1 105 ? -29.962 -6.386 -4.191 1.00 54.19 105 LEU A CA 1
ATOM 845 C C . LEU A 1 105 ? -30.053 -5.579 -5.482 1.00 54.19 105 LEU A C 1
ATOM 847 O O . LEU A 1 105 ? -29.121 -4.886 -5.885 1.00 54.19 105 LEU A O 1
ATOM 851 N N . ASP A 1 106 ? -31.191 -5.770 -6.139 1.00 45.19 106 ASP A N 1
ATOM 852 C CA . ASP A 1 106 ? -31.618 -5.051 -7.328 1.00 45.19 106 ASP A CA 1
ATOM 853 C C . ASP A 1 106 ? -31.486 -3.541 -7.091 1.00 45.19 106 ASP A C 1
ATOM 855 O O . ASP A 1 106 ? -31.992 -2.990 -6.108 1.00 45.19 106 ASP A O 1
ATOM 859 N N . SER A 1 107 ? -30.749 -2.882 -7.979 1.00 48.91 107 SER A N 1
ATOM 860 C CA . SER A 1 107 ? -30.533 -1.443 -7.992 1.00 48.91 107 SER A CA 1
ATOM 861 C C . SER A 1 107 ? -31.823 -0.749 -8.418 1.00 48.91 107 SER A C 1
ATOM 863 O O . SER A 1 107 ? -31.955 -0.310 -9.559 1.00 48.91 107 SER A O 1
ATOM 865 N N . SER A 1 108 ? -32.804 -0.669 -7.524 1.00 48.47 108 SER A N 1
ATOM 866 C CA . SER A 1 108 ? -33.948 0.210 -7.730 1.00 48.47 108 SER A CA 1
ATOM 867 C C . SER A 1 108 ? -33.460 1.650 -7.590 1.00 48.47 108 SER A C 1
ATOM 869 O O . SER A 1 108 ? -33.270 2.154 -6.480 1.00 48.47 108 SER A O 1
ATOM 871 N N . GLU A 1 109 ? -33.188 2.260 -8.742 1.00 51.31 109 GLU A N 1
ATOM 872 C CA . GLU A 1 109 ? -32.889 3.673 -8.938 1.00 51.31 109 GLU A CA 1
ATOM 873 C C . GLU A 1 109 ? -33.907 4.531 -8.181 1.00 51.31 109 GLU A C 1
ATOM 875 O O . GLU A 1 109 ? -35.087 4.592 -8.522 1.00 51.31 109 GLU A O 1
ATOM 880 N N . MET A 1 110 ? -33.450 5.192 -7.120 1.00 48.12 110 MET A N 1
ATOM 881 C CA . MET A 1 110 ? -34.239 6.193 -6.417 1.00 48.12 110 MET A CA 1
ATOM 882 C C . MET A 1 110 ? -34.017 7.529 -7.129 1.00 48.12 110 MET A C 1
ATOM 884 O O . MET A 1 110 ? -33.142 8.317 -6.773 1.00 48.12 110 MET A O 1
ATOM 888 N N . SER A 1 111 ? -34.761 7.724 -8.216 1.00 53.59 111 SER A N 1
ATOM 889 C CA . SER A 1 111 ? -34.879 9.001 -8.918 1.00 53.59 111 SER A CA 1
ATOM 890 C C . SER A 1 111 ? -35.793 9.932 -8.121 1.00 53.59 111 SER A C 1
ATOM 892 O O . SER A 1 111 ? -36.984 10.007 -8.405 1.00 53.59 111 SER A O 1
ATOM 894 N N . ASP A 1 112 ? -35.253 10.631 -7.122 1.00 47.97 112 ASP A N 1
ATOM 895 C CA . ASP A 1 112 ? -35.954 11.758 -6.496 1.00 47.97 112 ASP A CA 1
ATOM 896 C C . ASP A 1 112 ? -35.445 13.079 -7.085 1.00 47.97 112 ASP A C 1
ATOM 898 O O . ASP A 1 112 ? -34.451 13.668 -6.656 1.00 47.97 112 ASP A O 1
ATOM 902 N N . ASP A 1 113 ? -36.168 13.522 -8.113 1.00 54.31 113 ASP A N 1
ATOM 903 C CA . ASP A 1 113 ? -36.166 14.888 -8.623 1.00 54.31 113 ASP A CA 1
ATOM 904 C C . ASP A 1 113 ? -36.860 15.786 -7.589 1.00 54.31 113 ASP A C 1
ATOM 906 O O . ASP A 1 113 ? -38.088 15.878 -7.518 1.00 54.31 113 ASP A O 1
ATOM 910 N N . THR A 1 114 ? -36.095 16.479 -6.749 1.00 56.72 114 THR A N 1
ATOM 911 C CA . THR A 1 114 ? -36.624 17.648 -6.036 1.00 56.72 114 THR A CA 1
ATOM 912 C C . THR A 1 114 ? -35.558 18.730 -5.966 1.00 56.72 114 THR A C 1
ATOM 914 O O . THR A 1 114 ? -34.651 18.717 -5.138 1.00 56.72 114 THR A O 1
ATOM 917 N N . SER A 1 115 ? -35.663 19.680 -6.895 1.00 56.88 115 SER A N 1
ATOM 918 C CA . SER A 1 115 ? -34.807 20.854 -6.998 1.00 56.88 115 SER A CA 1
ATOM 919 C C . SER A 1 115 ? -35.126 21.859 -5.884 1.00 56.88 115 SER A C 1
ATOM 921 O O . SER A 1 115 ? -35.893 22.803 -6.085 1.00 56.88 115 SER A O 1
ATOM 923 N N . SER A 1 116 ? -34.534 21.685 -4.707 1.00 57.50 116 SER A N 1
ATOM 924 C CA . SER A 1 116 ? -34.349 22.783 -3.760 1.00 57.50 116 SER A CA 1
ATOM 925 C C . SER A 1 116 ? -32.866 23.142 -3.708 1.00 57.50 116 SER A C 1
ATOM 927 O O . SER A 1 116 ? -31.997 22.297 -3.512 1.00 57.50 116 SER A O 1
ATOM 929 N N . THR A 1 117 ? -32.568 24.424 -3.909 1.00 62.88 117 THR A N 1
ATOM 930 C CA . THR A 1 117 ? -31.255 25.066 -3.724 1.00 62.88 117 THR A CA 1
ATOM 931 C C . THR A 1 117 ? -30.862 25.144 -2.243 1.00 62.88 117 THR A C 1
ATOM 933 O O . THR A 1 117 ? -30.384 26.175 -1.777 1.00 62.88 117 THR A O 1
ATOM 936 N N . ASP A 1 118 ? -31.114 24.077 -1.488 1.00 64.06 118 ASP A N 1
ATOM 937 C CA . ASP A 1 118 ? -30.614 23.926 -0.129 1.00 64.06 118 ASP A CA 1
ATOM 938 C C . ASP A 1 118 ? -29.164 23.451 -0.207 1.00 64.06 118 ASP A C 1
ATOM 940 O O . ASP A 1 118 ? -28.835 22.590 -1.029 1.00 64.06 118 ASP A O 1
ATOM 944 N N . ASP A 1 119 ? -28.295 24.028 0.625 1.00 72.25 119 ASP A N 1
ATOM 945 C CA . ASP A 1 119 ? -26.885 23.655 0.749 1.00 72.25 119 ASP A CA 1
ATOM 946 C C . ASP A 1 119 ? -26.756 22.131 0.848 1.00 72.25 119 ASP A C 1
ATOM 948 O O . ASP A 1 119 ? -26.965 21.540 1.913 1.00 72.25 119 ASP A O 1
ATOM 952 N N . GLN A 1 120 ? -26.418 21.478 -0.267 1.00 78.75 120 GLN A N 1
ATOM 953 C CA . GLN A 1 120 ? -26.331 20.027 -0.316 1.00 78.75 120 GLN A CA 1
ATOM 954 C C . GLN A 1 120 ? -25.216 19.603 0.639 1.00 78.75 120 GLN A C 1
ATOM 956 O O . GLN A 1 120 ? -24.032 19.793 0.370 1.00 78.75 120 GLN A O 1
ATOM 961 N N . LYS A 1 121 ? -25.558 19.051 1.798 1.00 87.31 121 LYS A N 1
ATOM 962 C CA . LYS A 1 121 ? -24.580 18.446 2.704 1.00 87.31 121 LYS A CA 1
ATOM 963 C C . LYS A 1 121 ? -24.561 16.953 2.432 1.00 87.31 121 LYS A C 1
ATOM 965 O O . LYS A 1 121 ? -25.594 16.296 2.503 1.00 87.31 121 LYS A O 1
ATOM 970 N N . THR A 1 122 ? -23.384 16.417 2.139 1.00 88.31 122 THR A N 1
ATOM 971 C CA . THR A 1 122 ? -23.198 14.970 2.007 1.00 88.31 122 THR A CA 1
ATOM 972 C C . THR A 1 122 ? -22.848 14.409 3.378 1.00 88.31 122 THR A C 1
ATOM 974 O O . THR A 1 122 ? -21.913 14.891 4.021 1.00 88.31 122 THR A O 1
ATOM 977 N N . LYS A 1 123 ? -23.597 13.409 3.850 1.00 92.50 123 LYS A N 1
ATOM 978 C CA . LYS A 1 123 ? -23.266 12.697 5.087 1.00 92.50 123 LYS A CA 1
ATOM 979 C C . LYS A 1 123 ? -22.280 11.575 4.786 1.00 92.50 123 LYS A C 1
ATOM 981 O O . LYS A 1 123 ? -22.536 10.745 3.921 1.00 92.50 123 LYS A O 1
ATOM 986 N N . CYS A 1 124 ? -21.179 11.548 5.519 1.00 93.75 124 CYS A N 1
ATOM 987 C CA . CYS A 1 124 ? -20.161 10.512 5.444 1.00 93.75 124 CYS A CA 1
ATOM 988 C C . CYS A 1 124 ? -20.160 9.701 6.735 1.00 93.75 124 CYS A C 1
ATOM 990 O O . CYS A 1 124 ? -20.372 10.245 7.820 1.00 93.75 124 CYS A O 1
ATOM 992 N N . TYR A 1 125 ? -19.899 8.410 6.608 1.00 94.12 125 TYR A N 1
ATOM 993 C CA . TYR A 1 125 ? -19.918 7.417 7.668 1.00 94.12 125 TYR A CA 1
ATOM 994 C C . TYR A 1 125 ? -18.574 6.697 7.714 1.00 94.12 125 TYR A C 1
ATOM 996 O O . TYR A 1 125 ? -17.978 6.437 6.671 1.00 94.12 125 TYR A O 1
ATOM 1004 N N . ILE A 1 126 ? -18.104 6.366 8.913 1.00 94.69 126 ILE A N 1
ATOM 1005 C CA . ILE A 1 126 ? -16.894 5.572 9.132 1.00 94.69 126 ILE A CA 1
ATOM 1006 C C . ILE A 1 126 ? -17.163 4.515 10.197 1.00 94.69 126 ILE A C 1
ATOM 1008 O O . ILE A 1 126 ? -17.731 4.806 11.252 1.00 94.69 126 ILE A O 1
ATOM 1012 N N . GLY A 1 127 ? -16.752 3.284 9.908 1.00 94.50 127 GLY A N 1
ATOM 1013 C CA . G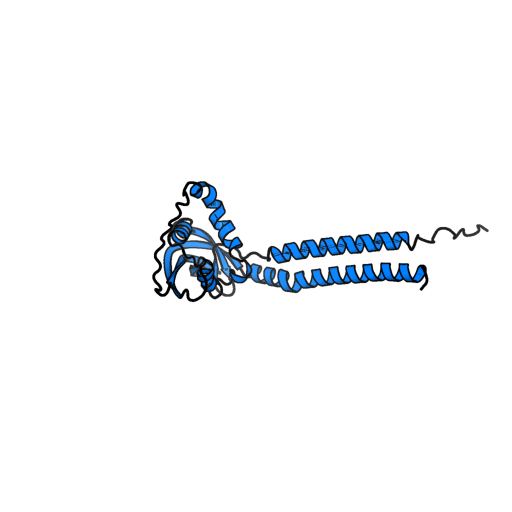LY A 1 127 ? -16.746 2.193 10.876 1.00 94.50 127 GLY A CA 1
ATOM 1014 C C . GLY A 1 127 ? -15.450 2.210 11.679 1.00 94.50 127 GLY A C 1
ATOM 1015 O O . GLY A 1 127 ? -14.374 2.380 11.106 1.00 94.50 127 GLY A O 1
ATOM 1016 N N . ILE A 1 128 ? -15.543 2.043 12.992 1.00 95.94 128 ILE A N 1
ATOM 1017 C CA . ILE A 1 128 ? -14.398 2.012 13.905 1.00 95.94 128 ILE A CA 1
ATOM 1018 C C . ILE A 1 128 ? -14.480 0.731 14.724 1.00 95.94 128 ILE A C 1
ATOM 1020 O O . ILE A 1 128 ? -15.494 0.483 15.376 1.00 95.94 128 ILE A O 1
ATOM 1024 N N . PHE A 1 129 ? -13.407 -0.051 14.721 1.00 97.19 129 PHE A N 1
ATOM 1025 C CA . PHE A 1 129 ? -13.278 -1.255 15.530 1.00 97.19 129 PHE A CA 1
ATOM 1026 C C . PHE A 1 129 ? -12.332 -0.984 16.693 1.00 97.19 129 PHE A C 1
ATOM 1028 O O . PHE A 1 129 ? -11.141 -0.777 16.478 1.00 97.19 129 PHE A O 1
ATOM 1035 N N . THR A 1 130 ? -12.838 -1.022 17.919 1.00 98.00 130 THR A N 1
ATOM 1036 C CA . THR A 1 130 ? -11.989 -0.993 19.110 1.00 98.00 130 THR A CA 1
ATOM 1037 C C . THR A 1 130 ? -11.518 -2.412 19.391 1.00 98.00 130 THR A C 1
ATOM 1039 O O . THR A 1 130 ? -12.331 -3.308 19.646 1.00 98.00 130 THR A O 1
ATOM 1042 N N . VAL A 1 131 ? -10.207 -2.620 19.349 1.00 98.25 131 VAL A N 1
ATOM 1043 C CA . VAL A 1 131 ? -9.584 -3.934 19.505 1.00 98.25 131 VAL A CA 1
ATOM 1044 C C . VAL A 1 131 ? -8.567 -3.931 20.637 1.00 98.25 131 VAL A C 1
ATOM 1046 O O . VAL A 1 131 ? -7.905 -2.926 20.899 1.00 98.25 131 VAL A O 1
ATOM 1049 N N . GLU A 1 132 ? -8.431 -5.078 21.287 1.00 98.50 132 GLU A N 1
ATOM 1050 C CA . GLU A 1 132 ? -7.338 -5.383 22.203 1.00 98.50 132 GLU A CA 1
ATOM 1051 C C . GLU A 1 132 ? -6.321 -6.275 21.495 1.00 98.50 132 GLU A C 1
ATOM 1053 O O . GLU A 1 132 ? -6.698 -7.216 20.795 1.00 98.50 132 GLU A O 1
ATOM 1058 N N . TYR A 1 133 ? -5.032 -6.003 21.656 1.00 98.31 133 TYR A N 1
ATOM 1059 C CA . TYR A 1 133 ? -3.985 -6.813 21.046 1.00 98.31 133 TYR A CA 1
ATOM 1060 C C . TYR A 1 133 ? -2.696 -6.789 21.867 1.00 98.31 133 TYR A C 1
ATOM 1062 O O . TYR A 1 133 ? -2.435 -5.861 22.630 1.00 98.31 133 TYR A O 1
ATOM 1070 N N . GLU A 1 134 ? -1.860 -7.810 21.690 1.00 98.19 134 GLU A N 1
ATOM 1071 C CA . GLU A 1 134 ? -0.567 -7.901 22.366 1.00 98.19 134 GLU A CA 1
ATOM 1072 C C . GLU A 1 134 ? 0.562 -7.410 21.450 1.00 98.19 134 GLU A C 1
ATOM 1074 O O . GLU A 1 134 ? 0.714 -7.874 20.312 1.00 98.19 134 GLU A O 1
ATOM 1079 N N . ALA A 1 135 ? 1.389 -6.504 21.969 1.00 97.56 135 ALA A N 1
ATOM 1080 C CA . ALA A 1 135 ? 2.662 -6.114 21.374 1.00 97.56 135 ALA A CA 1
ATOM 1081 C C . ALA A 1 135 ? 3.737 -6.075 22.463 1.00 97.56 135 ALA A C 1
ATOM 1083 O O . ALA A 1 135 ? 3.511 -5.588 23.565 1.00 97.56 135 ALA A O 1
ATOM 1084 N N . ASN A 1 136 ? 4.928 -6.614 22.189 1.00 96.44 136 ASN A N 1
ATOM 1085 C CA . ASN A 1 136 ? 6.036 -6.632 23.156 1.00 96.44 136 ASN A CA 1
ATOM 1086 C C . ASN A 1 136 ? 5.6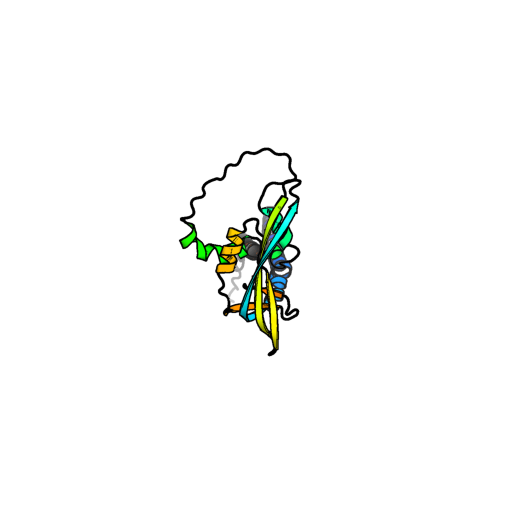38 -7.132 24.566 1.00 96.44 136 ASN A C 1
ATOM 1088 O O . ASN A 1 136 ? 6.100 -6.587 25.569 1.00 96.44 136 ASN A O 1
ATOM 1092 N N . ARG A 1 137 ? 4.788 -8.169 24.650 1.00 97.00 137 ARG A N 1
ATOM 1093 C CA . ARG A 1 137 ? 4.274 -8.747 25.912 1.00 97.00 137 ARG A CA 1
ATOM 1094 C C . ARG A 1 137 ? 3.399 -7.816 26.754 1.00 97.00 137 ARG A C 1
ATOM 1096 O O . ARG A 1 137 ? 3.208 -8.060 27.942 1.00 97.00 137 ARG A O 1
ATOM 1103 N N . THR A 1 138 ? 2.899 -6.740 26.160 1.00 97.81 138 THR A N 1
ATOM 1104 C CA . THR A 1 138 ? 1.999 -5.780 26.799 1.00 97.81 138 THR A CA 1
ATOM 1105 C C . THR A 1 138 ? 0.697 -5.738 26.006 1.00 97.81 138 THR A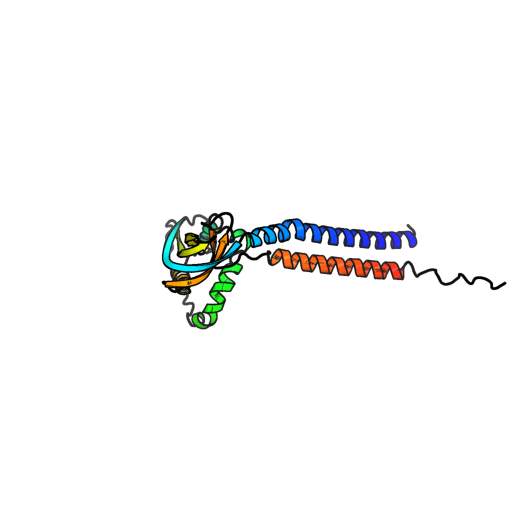 C 1
ATOM 1107 O O . THR A 1 138 ? 0.726 -5.750 24.774 1.00 97.81 138 THR A O 1
ATOM 1110 N N . SER A 1 139 ? -0.439 -5.725 26.708 1.00 98.00 139 SER A N 1
ATOM 1111 C CA . SER A 1 139 ? -1.747 -5.555 26.073 1.00 98.00 139 SER A CA 1
ATOM 1112 C C . SER A 1 139 ? -2.000 -4.077 25.779 1.00 98.00 139 SER A C 1
ATOM 1114 O O . SER A 1 139 ? -1.768 -3.216 26.634 1.00 98.00 139 SER A O 1
ATOM 1116 N N . TYR A 1 140 ? -2.469 -3.794 24.570 1.00 98.19 140 TYR A N 1
ATOM 1117 C CA . TYR A 1 140 ? -2.843 -2.470 24.099 1.00 98.19 140 TYR A CA 1
ATOM 1118 C C . TYR A 1 140 ? -4.289 -2.484 23.619 1.00 98.19 140 TYR A C 1
ATOM 1120 O O . TYR A 1 140 ? -4.756 -3.461 23.039 1.00 98.19 140 TYR A O 1
ATOM 1128 N N . ILE A 1 141 ? -4.974 -1.360 23.816 1.00 98.06 141 ILE A N 1
ATOM 1129 C CA . ILE A 1 141 ? -6.288 -1.099 23.232 1.00 98.06 141 ILE A CA 1
ATOM 1130 C C . ILE A 1 141 ? -6.110 0.009 22.203 1.00 98.06 141 ILE A C 1
ATOM 1132 O O . ILE A 1 141 ? -5.541 1.059 22.512 1.00 98.06 141 ILE A O 1
ATOM 1136 N N . GLY A 1 142 ? -6.587 -0.228 20.987 1.00 96.81 142 GLY A N 1
ATOM 1137 C CA . GLY A 1 142 ? -6.539 0.749 19.908 1.00 96.81 142 GLY A CA 1
ATOM 1138 C C . GLY A 1 142 ? -7.762 0.656 19.010 1.00 96.81 142 GLY A C 1
ATOM 1139 O O . GLY A 1 142 ? -8.549 -0.286 19.104 1.00 96.81 142 GLY A O 1
ATOM 1140 N N . ASP A 1 143 ? -7.892 1.633 18.121 1.00 96.88 143 ASP A N 1
ATOM 1141 C CA . ASP A 1 143 ? -8.986 1.700 17.161 1.00 96.88 143 ASP A CA 1
ATOM 1142 C C . ASP A 1 143 ? -8.470 1.429 15.741 1.00 96.88 143 ASP A C 1
ATOM 1144 O O . ASP A 1 143 ? -7.575 2.117 15.251 1.00 96.88 143 ASP A O 1
ATOM 1148 N N . ILE A 1 144 ? -9.059 0.442 15.063 1.00 94.88 144 ILE A N 1
ATOM 1149 C CA . ILE A 1 144 ? -8.903 0.234 13.622 1.00 94.88 144 ILE A CA 1
ATOM 1150 C C . ILE A 1 144 ? -10.018 1.009 12.926 1.00 94.88 144 ILE A C 1
ATOM 1152 O O . ILE A 1 144 ? -11.200 0.677 13.040 1.00 94.88 144 ILE A O 1
ATOM 1156 N N . THR A 1 145 ? -9.648 2.045 12.186 1.00 92.19 145 THR A N 1
ATOM 1157 C CA . THR A 1 145 ? -10.588 2.872 11.427 1.00 92.19 145 THR A CA 1
ATOM 1158 C C . THR A 1 145 ? -10.785 2.325 10.014 1.00 92.19 145 THR A C 1
ATOM 1160 O O . THR A 1 145 ? -9.814 2.009 9.327 1.00 92.19 145 THR A O 1
ATOM 1163 N N . GLY A 1 146 ? -12.037 2.225 9.567 1.00 89.12 146 GLY A N 1
ATOM 1164 C CA . GLY A 1 146 ? -12.387 1.953 8.173 1.00 89.12 146 GLY A CA 1
ATOM 1165 C C . GLY A 1 146 ? -12.229 3.175 7.262 1.00 89.12 146 GLY A C 1
ATOM 1166 O O . GLY A 1 146 ? -11.656 4.191 7.642 1.00 89.12 146 GLY A O 1
ATOM 1167 N N . ILE A 1 147 ? -12.780 3.066 6.055 1.00 88.00 147 ILE A N 1
ATOM 1168 C CA . ILE A 1 147 ? -12.842 4.151 5.070 1.00 88.00 147 ILE A CA 1
ATOM 1169 C C . ILE A 1 147 ? -14.118 4.973 5.284 1.00 88.00 147 ILE A C 1
ATOM 1171 O O . ILE A 1 147 ? -15.192 4.412 5.518 1.00 88.00 147 ILE A O 1
ATOM 1175 N N . TRP A 1 148 ? -14.008 6.296 5.164 1.00 91.25 148 TRP A N 1
ATOM 1176 C CA . TRP A 1 148 ? -15.157 7.192 5.065 1.00 91.25 148 TRP A CA 1
ATOM 1177 C C . TRP A 1 148 ? -15.948 6.945 3.779 1.00 91.25 148 TRP A C 1
ATOM 1179 O O . TRP A 1 148 ? -15.412 7.066 2.678 1.00 91.25 148 TRP A O 1
ATOM 1189 N N . TYR A 1 149 ? -17.241 6.663 3.912 1.00 89.75 149 TYR A N 1
ATOM 1190 C CA . TYR A 1 149 ? -18.125 6.367 2.787 1.00 89.75 149 TYR A CA 1
ATOM 1191 C C . TYR A 1 149 ? -19.467 7.092 2.922 1.00 89.75 149 TYR A C 1
ATOM 1193 O O . TYR A 1 149 ? -19.893 7.426 4.024 1.00 89.75 149 TYR A O 1
ATOM 1201 N N . ASN A 1 150 ? -20.159 7.351 1.814 1.00 89.50 150 ASN A N 1
ATOM 1202 C CA . ASN A 1 150 ? -21.427 8.094 1.818 1.00 89.50 150 ASN A CA 1
ATOM 1203 C C . ASN A 1 150 ? -22.672 7.214 2.059 1.00 89.50 150 ASN A C 1
ATOM 1205 O O . ASN A 1 150 ? -23.793 7.704 1.959 1.00 89.50 150 ASN A O 1
ATOM 1209 N N . SER A 1 151 ? -22.494 5.928 2.378 1.00 88.88 151 SER A N 1
ATOM 1210 C CA . SER A 1 151 ? -23.585 4.977 2.625 1.00 88.88 151 SER A CA 1
ATOM 1211 C C . SER A 1 151 ? -23.454 4.315 3.997 1.00 88.88 151 SER A C 1
ATOM 1213 O O . SER A 1 151 ? -22.535 3.531 4.229 1.00 88.88 151 SER A O 1
ATOM 1215 N N . ASP A 1 152 ? -24.416 4.590 4.888 1.00 92.62 152 ASP A N 1
ATOM 1216 C CA . ASP A 1 152 ? -24.530 3.941 6.208 1.00 92.62 152 ASP A CA 1
ATOM 1217 C C . ASP A 1 152 ? -24.668 2.420 6.076 1.00 92.62 152 ASP A C 1
ATOM 1219 O O . ASP A 1 152 ? -24.073 1.670 6.846 1.00 92.62 152 ASP A O 1
ATOM 1223 N N . LEU A 1 153 ? -25.421 1.956 5.070 1.00 89.75 153 LEU A N 1
ATOM 1224 C CA . LEU A 1 153 ? -25.631 0.531 4.821 1.00 89.75 153 LEU A CA 1
ATOM 1225 C C . LEU A 1 153 ? -24.315 -0.170 4.479 1.00 89.75 153 LEU A C 1
ATOM 1227 O O . LEU A 1 153 ? -24.018 -1.219 5.045 1.00 89.75 153 LEU A O 1
ATOM 1231 N N . PHE A 1 154 ? -23.501 0.432 3.608 1.00 87.62 154 PHE A N 1
ATOM 1232 C CA . PHE A 1 154 ? -22.178 -0.101 3.289 1.00 87.62 154 PHE A CA 1
ATOM 1233 C C . PHE A 1 154 ? -21.294 -0.174 4.539 1.00 87.62 154 PHE A C 1
ATOM 1235 O O . PHE A 1 154 ? -20.692 -1.212 4.812 1.00 87.62 154 PHE A O 1
ATOM 1242 N N . THR A 1 155 ? -21.256 0.896 5.342 1.00 90.62 155 THR A N 1
ATOM 1243 C CA . THR A 1 155 ? -20.472 0.921 6.584 1.00 90.62 155 THR A CA 1
ATOM 1244 C C . THR A 1 155 ? -20.934 -0.154 7.569 1.00 90.62 155 THR A C 1
ATOM 1246 O O . THR A 1 155 ? -20.095 -0.851 8.137 1.00 90.62 155 THR A O 1
ATOM 1249 N N . ARG A 1 156 ? -22.247 -0.346 7.743 1.00 91.44 156 ARG A N 1
ATOM 1250 C CA . ARG A 1 156 ? -22.803 -1.421 8.583 1.00 91.44 156 ARG A CA 1
ATOM 1251 C C . ARG A 1 156 ? -22.441 -2.806 8.067 1.00 91.44 156 ARG A C 1
ATOM 1253 O O . ARG A 1 156 ? -22.036 -3.647 8.861 1.00 91.44 156 ARG A O 1
ATOM 1260 N N . ASN A 1 157 ? -22.561 -3.046 6.763 1.00 87.44 157 ASN A N 1
ATOM 1261 C CA . ASN A 1 157 ? -22.196 -4.332 6.171 1.00 87.44 157 ASN A CA 1
ATOM 1262 C C . ASN A 1 157 ? -20.710 -4.635 6.374 1.00 87.44 157 ASN A C 1
ATOM 1264 O O . ASN A 1 157 ? -20.370 -5.755 6.744 1.00 87.44 157 ASN A O 1
ATOM 1268 N N . TYR A 1 158 ? -19.843 -3.632 6.213 1.00 87.25 158 TYR A N 1
ATOM 1269 C CA . TYR A 1 158 ? -18.413 -3.764 6.477 1.00 87.25 158 TYR A CA 1
ATOM 1270 C C . TYR A 1 158 ? -18.113 -4.109 7.943 1.00 87.25 158 TYR A C 1
ATOM 1272 O O . TYR A 1 158 ? -17.312 -5.005 8.204 1.00 87.25 158 TYR A O 1
ATOM 1280 N N . LEU A 1 159 ? -18.768 -3.432 8.891 1.00 91.06 159 LEU A N 1
ATOM 1281 C CA . LEU A 1 159 ? -18.636 -3.723 10.320 1.00 91.06 159 LEU A CA 1
ATOM 1282 C C . LEU A 1 159 ? -19.071 -5.162 10.649 1.00 91.06 159 LEU A C 1
ATOM 1284 O O . LEU A 1 159 ? -18.292 -5.924 11.216 1.00 91.06 159 LEU A O 1
ATOM 1288 N N . ASN A 1 160 ? -20.225 -5.588 10.125 1.00 91.81 160 ASN A N 1
ATOM 1289 C CA . ASN A 1 160 ? -20.784 -6.933 10.311 1.00 91.81 160 ASN A CA 1
ATOM 1290 C C . ASN A 1 160 ? -19.900 -8.085 9.782 1.00 91.81 160 ASN A C 1
ATOM 1292 O O . ASN A 1 160 ? -20.195 -9.254 10.051 1.00 91.81 160 ASN A O 1
ATOM 1296 N N . LEU A 1 161 ? -18.835 -7.801 9.019 1.00 89.31 161 LEU A N 1
ATOM 1297 C CA . LEU A 1 161 ? -17.854 -8.818 8.620 1.00 89.31 161 LEU A CA 1
ATOM 1298 C C . LEU A 1 161 ? -17.019 -9.331 9.800 1.00 89.31 161 LEU A C 1
ATOM 1300 O O . LEU A 1 161 ? -16.462 -10.430 9.706 1.00 89.31 161 LEU A O 1
ATOM 1304 N N . TYR A 1 162 ? -16.935 -8.561 10.885 1.00 93.25 162 TYR A N 1
ATOM 1305 C CA . TYR A 1 162 ? -16.182 -8.900 12.084 1.00 93.25 162 TYR A CA 1
ATOM 1306 C C . TYR A 1 162 ? -17.137 -9.039 13.270 1.00 93.25 162 TYR A C 1
ATOM 1308 O O . TYR A 1 162 ? -17.955 -8.170 13.539 1.00 93.25 162 TYR A O 1
ATOM 1316 N N . GLN A 1 163 ? -17.057 -10.155 13.989 1.00 96.12 163 GLN A N 1
ATOM 1317 C CA . GLN A 1 163 ? -17.957 -10.434 15.105 1.00 96.12 163 GLN A CA 1
ATOM 1318 C C . GLN A 1 163 ? -17.334 -9.962 16.418 1.00 96.12 163 GLN A C 1
ATOM 1320 O O . GLN A 1 163 ? -16.202 -10.328 16.744 1.00 96.12 163 GLN A O 1
ATOM 1325 N N . ASN A 1 164 ? -18.076 -9.180 17.202 1.00 97.62 164 ASN A N 1
ATOM 1326 C CA . ASN A 1 164 ? -17.639 -8.781 18.541 1.00 97.62 164 ASN A CA 1
ATOM 1327 C C . ASN A 1 164 ? -17.308 -10.017 19.396 1.00 97.62 164 ASN A C 1
ATOM 1329 O O . ASN A 1 164 ? -18.030 -11.014 19.374 1.00 97.62 164 ASN A O 1
ATOM 1333 N N . GLY A 1 165 ? -16.213 -9.946 20.152 1.00 97.75 165 GLY A N 1
ATOM 1334 C CA . GLY A 1 165 ? -15.726 -11.050 20.978 1.00 97.75 165 GLY A CA 1
ATOM 1335 C C . GLY A 1 165 ? -14.935 -12.121 20.222 1.00 97.75 165 GLY A C 1
ATOM 1336 O O . GLY A 1 165 ? -14.698 -13.198 20.767 1.00 97.75 165 GLY A O 1
ATOM 1337 N N . THR A 1 166 ? -14.525 -11.858 18.980 1.00 97.81 166 THR A N 1
ATOM 1338 C CA . THR A 1 166 ? 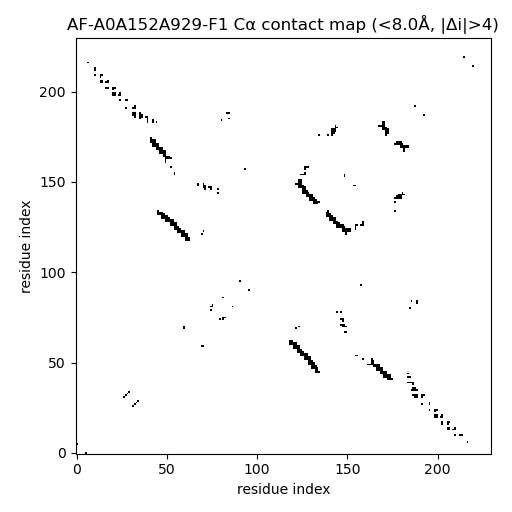-13.680 -12.775 18.202 1.00 97.81 166 THR A CA 1
ATOM 1339 C C . THR A 1 166 ? -12.321 -12.158 17.882 1.00 97.81 166 THR A C 1
ATOM 1341 O O . THR A 1 166 ? -12.138 -10.940 17.906 1.00 97.81 166 THR A O 1
ATOM 1344 N N . THR A 1 167 ? -11.337 -13.021 17.628 1.00 98.06 167 THR A N 1
ATOM 1345 C CA . THR A 1 167 ? -9.956 -12.624 17.350 1.00 98.06 167 THR A CA 1
ATOM 1346 C C . THR A 1 167 ? -9.646 -12.759 15.867 1.00 98.06 167 THR A C 1
ATOM 1348 O O . THR A 1 167 ? -9.895 -13.808 15.271 1.00 98.06 167 THR A O 1
ATOM 1351 N N . TYR A 1 168 ? -9.036 -11.727 15.290 1.00 97.44 168 TYR A N 1
ATOM 1352 C CA . TYR A 1 168 ? -8.631 -11.689 13.888 1.00 97.44 168 TYR A CA 1
ATOM 1353 C C . TYR A 1 168 ? -7.158 -11.295 13.746 1.00 97.44 168 TYR A C 1
ATOM 1355 O O . TYR A 1 168 ? -6.638 -10.560 14.591 1.00 97.44 168 TYR A O 1
ATOM 1363 N N . PRO A 1 169 ? -6.469 -11.745 12.681 1.00 96.94 169 PRO A N 1
ATOM 1364 C CA . PRO A 1 169 ? -5.147 -11.229 12.369 1.00 96.94 169 PRO A CA 1
ATOM 1365 C C . PRO A 1 169 ? -5.242 -9.737 12.034 1.00 96.94 169 PRO A C 1
ATOM 1367 O O . PRO A 1 169 ? -6.114 -9.311 11.278 1.00 96.94 169 PRO A O 1
ATOM 1370 N N . CYS A 1 170 ? -4.331 -8.956 12.591 1.00 96.31 170 CYS A N 1
ATOM 1371 C CA . CYS A 1 170 ? -4.212 -7.524 12.351 1.00 96.31 170 CYS A CA 1
ATOM 1372 C C . CYS A 1 170 ? -2.733 -7.127 12.329 1.00 96.31 170 CYS A C 1
ATOM 1374 O O . CYS A 1 170 ? -1.851 -7.921 12.667 1.00 96.31 170 CYS A O 1
ATOM 1376 N N . TYR A 1 171 ? -2.456 -5.893 11.928 1.00 95.38 171 TYR A N 1
ATOM 1377 C CA . TYR A 1 171 ? -1.110 -5.369 11.751 1.00 95.38 171 TYR A CA 1
ATOM 1378 C C . TYR A 1 171 ? -0.970 -4.053 12.501 1.00 95.38 171 TYR A C 1
ATOM 1380 O O . TYR A 1 171 ? -1.770 -3.144 12.293 1.00 95.38 171 TYR A O 1
ATOM 1388 N N . TYR A 1 172 ? 0.059 -3.940 13.339 1.00 95.56 172 TYR A N 1
ATOM 1389 C CA . TYR A 1 172 ? 0.384 -2.707 14.058 1.00 95.56 172 TYR A CA 1
ATOM 1390 C C . TYR A 1 172 ? 1.748 -2.166 13.637 1.00 95.56 172 TYR A C 1
ATOM 1392 O O . TYR A 1 172 ? 2.642 -2.936 13.270 1.00 95.56 172 TYR A O 1
ATOM 1400 N N . LEU A 1 173 ? 1.928 -0.847 13.704 1.00 93.94 173 LEU A N 1
ATOM 1401 C CA . LEU A 1 173 ? 3.212 -0.208 13.426 1.00 93.94 173 LEU A CA 1
ATOM 1402 C C . LEU A 1 173 ? 4.141 -0.305 14.649 1.00 93.94 173 LEU A C 1
ATOM 1404 O O . LEU A 1 173 ? 3.812 0.178 15.730 1.00 93.94 173 LEU A O 1
ATOM 1408 N N . LYS A 1 174 ? 5.344 -0.874 14.491 1.00 95.50 174 LYS A N 1
ATOM 1409 C CA . LYS A 1 174 ? 6.301 -1.065 15.605 1.00 95.50 174 LYS A CA 1
ATOM 1410 C C . LYS A 1 174 ? 6.718 0.229 16.312 1.00 95.50 174 LYS A C 1
ATOM 1412 O O . LYS A 1 174 ? 7.042 0.183 17.494 1.00 95.50 174 LYS A O 1
ATOM 1417 N N . SER A 1 175 ? 6.760 1.353 15.595 1.00 94.19 175 SER A N 1
ATOM 1418 C CA . SER A 1 175 ? 7.111 2.667 16.149 1.00 94.19 175 SER A CA 1
ATOM 1419 C C . SER A 1 175 ? 5.925 3.389 16.791 1.00 94.19 175 SER A C 1
ATOM 1421 O O . SER A 1 175 ? 6.145 4.318 17.566 1.00 94.19 175 SER A O 1
ATOM 1423 N N . ASN A 1 176 ? 4.687 2.981 16.491 1.00 94.69 176 ASN A N 1
ATOM 1424 C CA . ASN A 1 176 ? 3.483 3.588 17.041 1.00 94.69 176 ASN A CA 1
ATOM 1425 C C . ASN A 1 176 ? 2.341 2.566 17.188 1.00 94.69 176 ASN A C 1
ATOM 1427 O O . ASN A 1 176 ? 1.618 2.273 16.236 1.00 94.69 176 ASN A O 1
ATOM 1431 N N . PHE A 1 177 ? 2.133 2.096 18.418 1.00 95.56 177 PHE A N 1
ATOM 1432 C CA . PHE A 1 177 ? 1.082 1.141 18.782 1.00 95.56 177 PHE A CA 1
ATOM 1433 C C . PHE A 1 177 ? -0.349 1.709 18.663 1.00 95.56 177 PHE A C 1
ATOM 1435 O O . PHE A 1 177 ? -1.323 0.981 18.822 1.00 95.56 177 PHE A O 1
ATOM 1442 N N . THR A 1 178 ? -0.543 2.995 18.365 1.00 92.69 178 THR A N 1
ATOM 1443 C CA . THR A 1 178 ? -1.897 3.491 18.061 1.00 92.69 178 THR A CA 1
ATOM 1444 C C . THR A 1 178 ? -2.313 3.214 16.618 1.00 92.69 178 THR A C 1
ATOM 1446 O O . THR A 1 178 ? -3.501 3.256 16.312 1.00 92.69 178 THR A O 1
ATOM 1449 N N . LEU A 1 179 ? -1.357 2.917 15.730 1.00 92.25 179 LEU A N 1
ATOM 1450 C CA . LEU A 1 179 ? -1.613 2.670 14.315 1.00 92.25 179 LEU A CA 1
ATOM 1451 C C . LEU A 1 179 ? -1.772 1.175 14.063 1.00 92.25 179 LEU A C 1
ATOM 1453 O O . LEU A 1 179 ? -0.791 0.433 13.962 1.00 92.25 179 LEU A O 1
ATOM 1457 N N . ILE A 1 180 ? -3.029 0.760 13.938 1.00 94.62 180 ILE A N 1
ATOM 1458 C CA . ILE A 1 180 ? -3.437 -0.624 13.728 1.00 94.62 180 ILE A CA 1
ATOM 1459 C C . ILE A 1 180 ? -4.388 -0.748 12.540 1.00 94.62 180 ILE A C 1
ATOM 1461 O O . ILE A 1 180 ? -5.224 0.118 12.302 1.00 94.62 180 ILE A O 1
ATOM 1465 N N . ASN A 1 181 ? -4.254 -1.835 11.783 1.00 93.19 181 ASN A N 1
ATOM 1466 C CA . ASN A 1 181 ? -5.052 -2.111 10.592 1.00 93.19 181 ASN A CA 1
ATOM 1467 C C . ASN A 1 181 ? -5.409 -3.595 10.491 1.00 93.19 181 ASN A C 1
ATOM 1469 O O . ASN A 1 181 ? -4.635 -4.461 10.896 1.00 93.19 181 ASN A O 1
ATOM 1473 N N . TRP A 1 182 ? -6.553 -3.902 9.878 1.00 92.44 182 TRP A N 1
ATOM 1474 C CA . TRP A 1 182 ? -6.923 -5.286 9.554 1.00 92.44 182 TRP A CA 1
ATOM 1475 C C . TRP A 1 182 ? -6.037 -5.899 8.471 1.00 92.44 182 TRP A C 1
ATOM 1477 O O . TRP A 1 182 ? -5.764 -7.096 8.479 1.00 92.44 182 TRP A O 1
ATOM 1487 N N . PHE A 1 183 ? -5.576 -5.073 7.537 1.00 88.81 183 PHE A N 1
ATOM 1488 C CA . PHE A 1 183 ? -4.822 -5.516 6.376 1.00 88.81 183 PHE A CA 1
ATOM 1489 C C . PHE A 1 183 ? -3.359 -5.117 6.507 1.00 88.81 183 PHE A C 1
ATOM 1491 O O . PHE A 1 183 ? -3.037 -4.034 7.000 1.00 88.81 183 PHE A O 1
ATOM 1498 N N . ALA A 1 184 ? -2.474 -5.994 6.039 1.00 84.94 184 ALA A N 1
ATOM 1499 C CA . ALA A 1 184 ? -1.083 -5.628 5.857 1.00 84.94 184 ALA A CA 1
ATOM 1500 C C . ALA A 1 184 ? -1.016 -4.510 4.815 1.00 84.94 184 ALA A C 1
ATOM 1502 O O . ALA A 1 184 ? -1.688 -4.615 3.781 1.00 84.94 184 ALA A O 1
ATOM 1503 N N . PRO A 1 185 ? -0.189 -3.480 5.022 1.00 80.19 185 PRO A N 1
ATOM 1504 C CA . PRO A 1 185 ? 0.077 -2.561 3.938 1.00 80.19 185 PRO A CA 1
ATOM 1505 C C . PRO A 1 185 ? 0.749 -3.310 2.778 1.00 80.19 185 PRO A C 1
ATOM 1507 O O . PRO A 1 185 ? 1.717 -4.040 3.018 1.00 80.19 185 PRO A O 1
ATOM 1510 N N . PRO A 1 186 ? 0.280 -3.177 1.523 1.00 73.81 186 PRO A N 1
ATOM 1511 C CA . PRO A 1 186 ? 1.023 -3.576 0.351 1.00 73.81 186 PRO A CA 1
ATOM 1512 C C . PRO A 1 186 ? 2.448 -3.061 0.437 1.00 73.81 186 PRO A C 1
ATOM 1514 O O . PRO A 1 186 ? 2.725 -1.884 0.638 1.00 73.81 186 PRO A O 1
ATOM 1517 N N . THR A 1 187 ? 3.354 -4.003 0.246 1.00 78.19 187 THR A N 1
ATOM 1518 C CA . THR A 1 187 ? 4.794 -3.779 0.232 1.00 78.19 187 THR A CA 1
ATOM 1519 C C . THR A 1 187 ? 5.273 -3.029 -1.010 1.00 78.19 187 THR A C 1
ATOM 1521 O O . THR A 1 187 ? 6.455 -2.720 -1.110 1.00 78.19 187 THR A O 1
ATOM 1524 N N . TYR A 1 188 ? 4.392 -2.835 -1.996 1.00 78.00 188 TYR A N 1
ATOM 1525 C CA . TYR A 1 188 ? 4.669 -2.124 -3.238 1.00 78.00 188 TYR A CA 1
ATOM 1526 C C . TYR A 1 188 ? 3.371 -1.608 -3.869 1.00 78.00 188 TYR A C 1
ATOM 1528 O O . TYR A 1 188 ? 2.326 -2.258 -3.797 1.00 78.00 188 TYR A O 1
ATOM 1536 N N . SER A 1 189 ? 3.458 -0.476 -4.570 1.00 78.19 189 SER A N 1
ATOM 1537 C CA . SER A 1 189 ? 2.395 -0.037 -5.477 1.00 78.19 189 SER A CA 1
ATOM 1538 C C . SER A 1 189 ? 2.321 -0.976 -6.683 1.00 78.19 189 SER A C 1
ATOM 1540 O O . SER A 1 189 ? 3.326 -1.232 -7.354 1.00 78.19 189 SER A O 1
ATOM 1542 N N . VAL A 1 190 ? 1.122 -1.479 -6.993 1.00 80.50 190 VAL A N 1
ATOM 1543 C CA . VAL A 1 190 ? 0.884 -2.312 -8.186 1.00 80.50 190 VAL A CA 1
ATOM 1544 C C . VAL A 1 190 ? 1.297 -1.562 -9.455 1.00 80.50 190 VAL A C 1
ATOM 1546 O O . VAL A 1 190 ? 1.865 -2.163 -10.364 1.00 80.50 190 VAL A O 1
ATOM 1549 N N . GLN A 1 191 ? 1.085 -0.244 -9.501 1.00 81.69 191 GLN A N 1
ATOM 1550 C CA . GLN A 1 191 ? 1.496 0.590 -10.630 1.00 81.69 191 GLN A CA 1
ATOM 1551 C C . GLN A 1 191 ? 3.021 0.619 -10.775 1.00 81.69 191 GLN A C 1
ATOM 1553 O O . GLN A 1 191 ? 3.526 0.384 -11.871 1.00 81.69 191 GLN A O 1
ATOM 1558 N N . ALA A 1 192 ? 3.757 0.816 -9.675 1.00 84.69 192 ALA A N 1
ATOM 1559 C CA . ALA A 1 192 ? 5.221 0.788 -9.689 1.00 84.69 192 ALA A CA 1
ATOM 1560 C C . ALA A 1 192 ? 5.757 -0.571 -10.168 1.00 84.69 192 ALA A C 1
ATOM 1562 O O . ALA A 1 192 ? 6.695 -0.623 -10.964 1.00 84.69 192 ALA A O 1
ATOM 1563 N N . LEU A 1 193 ? 5.118 -1.676 -9.762 1.00 88.06 193 LEU A N 1
ATOM 1564 C CA . LEU A 1 193 ? 5.469 -3.014 -10.241 1.00 88.06 193 LEU A CA 1
ATOM 1565 C C . LEU A 1 193 ? 5.235 -3.164 -11.754 1.00 88.06 193 LEU A C 1
ATOM 1567 O O . LEU A 1 193 ? 6.102 -3.678 -12.461 1.00 88.06 193 LEU A O 1
ATOM 1571 N N . VAL A 1 194 ? 4.089 -2.703 -12.265 1.00 91.19 194 VAL A N 1
ATOM 1572 C CA . VAL A 1 194 ? 3.777 -2.745 -13.705 1.00 91.19 194 VAL A CA 1
ATOM 1573 C C . VAL A 1 194 ? 4.783 -1.916 -14.505 1.00 91.19 194 VAL A C 1
ATOM 1575 O O . VAL A 1 194 ? 5.323 -2.406 -15.498 1.00 91.19 194 VAL A O 1
ATOM 1578 N N . ILE A 1 195 ? 5.091 -0.697 -14.057 1.00 90.94 195 ILE A N 1
ATOM 1579 C CA . ILE A 1 195 ? 6.080 0.174 -14.708 1.00 90.94 195 ILE A CA 1
ATOM 1580 C C . ILE A 1 195 ? 7.468 -0.482 -14.680 1.00 90.94 195 ILE A C 1
ATOM 1582 O O . ILE A 1 195 ? 8.158 -0.485 -15.701 1.00 90.94 195 ILE A O 1
ATOM 1586 N N . LEU A 1 196 ? 7.862 -1.104 -13.563 1.00 93.50 196 LEU A N 1
ATOM 1587 C CA . LEU A 1 196 ? 9.126 -1.835 -13.471 1.00 93.50 196 LEU A CA 1
ATOM 1588 C C . LEU A 1 196 ? 9.188 -2.987 -14.485 1.00 93.50 196 LEU A C 1
ATOM 1590 O O . LEU A 1 196 ? 10.195 -3.136 -15.177 1.00 93.50 196 LEU A O 1
ATOM 1594 N N . ILE A 1 197 ? 8.119 -3.779 -14.619 1.00 95.56 197 ILE A N 1
ATOM 1595 C CA . ILE A 1 197 ? 8.052 -4.876 -15.599 1.00 95.56 197 ILE A CA 1
ATOM 1596 C C . ILE A 1 197 ? 8.211 -4.333 -17.023 1.00 95.56 197 ILE A C 1
ATOM 1598 O O . ILE A 1 197 ? 9.018 -4.859 -17.792 1.00 95.56 197 ILE A O 1
ATOM 1602 N N . LEU A 1 198 ? 7.498 -3.258 -17.369 1.00 95.38 198 LEU A N 1
ATOM 1603 C CA . LEU A 1 198 ? 7.620 -2.616 -18.681 1.00 95.38 198 LEU A CA 1
ATOM 1604 C C . LEU A 1 198 ? 9.043 -2.088 -18.927 1.00 95.38 198 LEU A C 1
ATOM 1606 O O . LEU A 1 198 ? 9.583 -2.273 -20.019 1.00 95.38 198 LEU A O 1
ATOM 1610 N N . CYS A 1 199 ? 9.678 -1.506 -17.907 1.00 96.06 199 CYS A N 1
ATOM 1611 C CA . CYS A 1 199 ? 11.059 -1.028 -17.963 1.00 96.06 199 CYS A CA 1
ATOM 1612 C C . CYS A 1 199 ? 12.062 -2.171 -18.213 1.00 96.06 199 CYS A C 1
ATOM 1614 O O . CYS A 1 199 ? 12.966 -2.048 -19.049 1.00 96.06 199 CYS A O 1
ATOM 1616 N N . ILE A 1 200 ? 11.876 -3.314 -17.546 1.00 96.06 200 ILE A N 1
ATOM 1617 C CA . ILE A 1 200 ? 12.701 -4.514 -17.740 1.00 96.06 200 ILE A CA 1
ATOM 1618 C C . ILE A 1 200 ? 12.527 -5.053 -19.164 1.00 96.06 200 ILE A C 1
ATOM 1620 O O . ILE A 1 200 ? 13.520 -5.299 -19.850 1.00 96.06 200 ILE A O 1
ATOM 1624 N N . VAL A 1 201 ? 11.285 -5.189 -19.641 1.00 97.50 201 VAL A N 1
ATOM 1625 C CA . VAL A 1 201 ? 10.997 -5.664 -21.005 1.00 97.50 201 VAL A CA 1
ATOM 1626 C C . VAL A 1 201 ? 11.623 -4.735 -22.047 1.00 97.50 201 VAL A C 1
ATOM 1628 O O . VAL A 1 201 ? 12.300 -5.208 -22.961 1.00 97.50 201 VAL A O 1
ATOM 1631 N N . TYR A 1 202 ? 11.478 -3.419 -21.884 1.00 96.69 202 TYR A N 1
ATOM 1632 C CA . TYR A 1 202 ? 12.111 -2.428 -22.755 1.00 96.69 202 TYR A CA 1
ATOM 1633 C C . TYR A 1 202 ? 13.645 -2.562 -22.770 1.00 96.69 202 TYR A C 1
ATOM 1635 O O . TYR A 1 202 ? 14.268 -2.559 -23.838 1.00 96.69 202 TYR A O 1
ATOM 1643 N N . SER A 1 203 ? 14.260 -2.755 -21.602 1.00 96.06 203 SER A N 1
ATOM 1644 C CA . SER A 1 203 ? 15.711 -2.950 -21.474 1.00 96.06 203 SER A CA 1
ATOM 1645 C C . SER A 1 203 ? 16.183 -4.239 -22.161 1.00 96.06 203 SER A C 1
ATOM 1647 O O . SER A 1 203 ? 17.205 -4.242 -22.846 1.00 96.06 203 SER A O 1
ATOM 1649 N N . ILE A 1 204 ? 15.412 -5.328 -22.063 1.00 96.75 204 ILE A N 1
ATOM 1650 C CA . ILE A 1 204 ? 15.709 -6.595 -22.753 1.00 96.75 204 ILE A CA 1
ATOM 1651 C C . ILE A 1 204 ? 15.594 -6.433 -24.271 1.00 96.75 204 ILE A C 1
ATOM 1653 O O . ILE A 1 204 ? 16.463 -6.912 -25.005 1.00 96.75 204 ILE A O 1
ATOM 1657 N N . LEU A 1 205 ? 14.549 -5.760 -24.762 1.00 97.06 205 LEU A N 1
ATOM 1658 C CA . LEU A 1 205 ? 14.343 -5.538 -26.196 1.00 97.06 205 LEU A CA 1
ATOM 1659 C C . LEU A 1 205 ? 15.454 -4.670 -26.800 1.00 97.06 205 LEU A C 1
ATOM 1661 O O . LEU A 1 205 ? 15.992 -5.007 -27.857 1.00 97.06 205 LEU A O 1
ATOM 1665 N N . THR A 1 206 ? 15.843 -3.591 -26.118 1.00 97.12 206 THR A N 1
ATOM 1666 C CA . THR A 1 206 ? 16.932 -2.704 -26.564 1.00 97.12 206 THR A CA 1
ATOM 1667 C C . THR A 1 206 ? 18.293 -3.402 -26.523 1.00 97.12 206 THR A C 1
ATOM 1669 O O . THR A 1 206 ? 19.034 -3.322 -27.507 1.00 97.12 206 THR A O 1
ATOM 1672 N N . ALA A 1 207 ? 18.583 -4.180 -25.476 1.00 95.56 207 ALA A N 1
ATOM 1673 C CA . ALA A 1 207 ? 19.796 -4.994 -25.389 1.00 95.56 207 ALA A CA 1
ATOM 1674 C C . ALA A 1 207 ? 19.839 -6.100 -26.460 1.00 95.56 207 ALA A C 1
ATOM 1676 O O . ALA A 1 207 ? 20.873 -6.329 -27.091 1.00 95.56 207 ALA A O 1
ATOM 1677 N N . SER A 1 208 ? 18.711 -6.763 -26.724 1.00 96.56 208 SER A N 1
ATOM 1678 C CA . SER A 1 208 ? 18.605 -7.779 -27.781 1.00 96.56 208 SER A CA 1
ATOM 1679 C C . SER A 1 208 ? 18.810 -7.163 -29.166 1.00 96.56 208 SER A C 1
ATOM 1681 O O . SER A 1 208 ? 19.548 -7.713 -29.988 1.00 96.56 208 SER A O 1
ATOM 1683 N N . GLY A 1 209 ? 18.223 -5.986 -29.407 1.00 95.00 209 GLY A N 1
ATOM 1684 C CA . GLY A 1 209 ? 18.450 -5.191 -30.612 1.00 95.00 209 GLY A CA 1
ATOM 1685 C C . GLY A 1 209 ? 19.922 -4.814 -30.777 1.00 95.00 209 GLY A C 1
ATOM 1686 O O . GLY A 1 209 ? 20.497 -5.043 -31.844 1.00 95.00 209 GLY A O 1
ATOM 1687 N N . PHE A 1 210 ? 20.562 -4.329 -29.709 1.00 95.69 210 PHE A N 1
ATOM 1688 C CA . PHE A 1 210 ? 21.997 -4.049 -29.679 1.00 95.69 210 PHE A CA 1
ATOM 1689 C C . PHE A 1 210 ? 22.820 -5.276 -30.090 1.00 95.69 210 PHE A C 1
ATOM 1691 O O . PHE A 1 210 ? 23.608 -5.184 -31.031 1.00 95.69 210 PHE A O 1
ATOM 1698 N N . LEU A 1 211 ? 22.610 -6.430 -29.446 1.00 95.81 211 LEU A N 1
ATOM 1699 C CA . LEU A 1 211 ? 23.351 -7.663 -29.738 1.00 95.81 211 LEU A CA 1
ATOM 1700 C C . LEU A 1 211 ? 23.150 -8.125 -31.185 1.00 95.81 211 LEU A C 1
ATOM 1702 O O . LEU A 1 211 ? 24.113 -8.516 -31.855 1.00 95.81 211 LEU A O 1
ATOM 1706 N N . TYR A 1 212 ? 21.916 -8.046 -31.685 1.00 96.19 212 TYR A N 1
ATOM 1707 C CA . TYR A 1 212 ? 21.588 -8.387 -33.065 1.00 96.19 212 TYR A CA 1
ATOM 1708 C C . TYR A 1 212 ? 22.332 -7.489 -34.066 1.00 96.19 212 TYR A C 1
ATOM 1710 O O . TYR A 1 212 ? 23.023 -7.993 -34.959 1.00 96.19 212 TYR A O 1
ATOM 1718 N N . PHE A 1 213 ? 22.248 -6.164 -33.909 1.00 94.62 213 PHE A N 1
ATOM 1719 C CA . PHE A 1 213 ? 22.921 -5.219 -34.804 1.00 94.62 213 PHE A CA 1
ATOM 1720 C C . PHE A 1 213 ? 24.443 -5.270 -34.672 1.00 94.62 213 PHE A C 1
ATOM 1722 O O . PHE A 1 213 ? 25.141 -5.204 -35.687 1.00 94.62 213 PHE A O 1
ATOM 1729 N N . TYR A 1 214 ? 24.964 -5.454 -33.459 1.00 93.75 214 TYR A N 1
ATOM 1730 C CA . TYR A 1 214 ? 26.392 -5.617 -33.210 1.00 93.75 214 TYR A CA 1
ATOM 1731 C C . TYR A 1 214 ? 26.938 -6.836 -33.959 1.00 93.75 214 TYR A C 1
ATOM 1733 O O . TYR A 1 214 ? 27.859 -6.698 -34.766 1.00 93.75 214 TYR A O 1
ATOM 1741 N N . LYS A 1 215 ? 26.309 -8.010 -33.798 1.00 93.44 215 LYS A N 1
ATOM 1742 C CA . LYS A 1 215 ? 26.707 -9.241 -34.502 1.00 93.44 215 LYS A CA 1
ATOM 1743 C C . LYS A 1 215 ? 26.608 -9.098 -36.023 1.00 93.44 215 LYS A C 1
ATOM 1745 O O . LYS A 1 215 ? 27.458 -9.616 -36.744 1.00 93.44 215 LYS A O 1
ATOM 1750 N N . LYS A 1 216 ? 25.579 -8.401 -36.515 1.00 94.06 216 LYS A N 1
ATOM 1751 C CA . LYS A 1 216 ? 25.356 -8.186 -37.952 1.00 94.06 216 LYS A CA 1
ATOM 1752 C C . LYS A 1 216 ? 26.384 -7.243 -38.582 1.00 94.06 216 LYS A C 1
ATOM 1754 O O . LYS A 1 216 ? 26.799 -7.477 -39.714 1.00 94.06 216 LYS A O 1
ATOM 1759 N N . PHE A 1 217 ? 26.767 -6.167 -37.895 1.00 92.00 217 PHE A N 1
ATOM 1760 C CA . PHE A 1 217 ? 27.670 -5.152 -38.451 1.00 92.00 217 PHE A CA 1
ATOM 1761 C C . PHE A 1 217 ? 29.146 -5.401 -38.162 1.00 92.00 217 PHE A C 1
ATOM 1763 O O . PHE A 1 217 ? 29.982 -4.928 -38.931 1.00 92.00 217 PHE A O 1
ATOM 1770 N N . TYR A 1 218 ? 29.451 -6.164 -37.116 1.00 89.31 218 TYR A N 1
ATOM 1771 C CA . TYR A 1 218 ? 30.801 -6.567 -36.741 1.00 89.31 218 TYR A CA 1
ATOM 1772 C C . TYR A 1 218 ? 30.913 -8.097 -36.768 1.00 89.31 218 TYR A C 1
ATOM 1774 O O . TYR A 1 218 ? 31.132 -8.719 -35.724 1.00 89.31 218 TYR A O 1
ATOM 1782 N N . PRO A 1 219 ? 30.729 -8.740 -37.942 1.00 83.88 219 PRO A N 1
ATOM 1783 C CA . PRO A 1 219 ? 30.967 -10.167 -38.059 1.00 83.88 219 PRO A CA 1
ATOM 1784 C C . PRO A 1 219 ? 32.413 -10.434 -37.642 1.00 83.88 219 PRO A C 1
ATOM 1786 O O . PRO A 1 219 ? 33.336 -9.772 -38.102 1.00 83.88 219 PRO A O 1
ATOM 1789 N N . ASN A 1 220 ? 32.582 -11.368 -36.711 1.00 77.75 220 ASN A N 1
ATOM 1790 C CA . ASN A 1 220 ? 33.847 -11.699 -36.070 1.00 77.75 220 ASN A CA 1
ATOM 1791 C C . ASN A 1 220 ? 34.939 -11.925 -37.143 1.00 77.75 220 ASN A C 1
ATOM 1793 O O . ASN A 1 220 ? 34.975 -12.992 -37.755 1.00 77.75 220 ASN A O 1
ATOM 1797 N N . SER A 1 221 ? 35.829 -10.951 -37.385 1.00 66.94 221 SER A N 1
ATOM 1798 C CA . SER A 1 221 ? 36.890 -11.012 -38.418 1.00 66.94 221 SER A CA 1
ATOM 1799 C C . SER A 1 221 ? 37.966 -12.082 -38.154 1.00 66.94 221 SER A C 1
ATOM 1801 O O . SER A 1 221 ? 39.011 -12.097 -38.796 1.00 66.94 221 SER A O 1
ATOM 1803 N N . ARG A 1 222 ? 37.726 -13.015 -37.227 1.00 62.38 222 ARG A N 1
ATOM 1804 C CA . ARG A 1 222 ? 38.652 -14.064 -36.776 1.00 62.38 222 ARG A CA 1
ATOM 1805 C C . ARG A 1 222 ? 38.905 -15.204 -37.776 1.00 62.38 222 ARG A C 1
ATOM 1807 O O . ARG A 1 222 ? 39.429 -16.228 -37.359 1.00 62.38 222 ARG A O 1
ATOM 1814 N N . LYS A 1 223 ? 38.558 -15.094 -39.064 1.00 61.03 223 LYS A N 1
ATOM 1815 C CA . LYS A 1 223 ? 38.699 -16.239 -39.990 1.00 61.03 223 LYS A CA 1
ATOM 1816 C C . LYS A 1 223 ? 39.939 -16.293 -40.885 1.00 61.03 223 LYS A C 1
ATOM 1818 O O . LYS A 1 223 ? 40.150 -17.354 -41.450 1.00 61.03 223 LYS A O 1
ATOM 1823 N N . ASN A 1 224 ? 40.810 -15.282 -40.950 1.00 58.31 224 ASN A N 1
ATOM 1824 C CA . ASN A 1 224 ? 41.955 -15.331 -41.881 1.00 58.31 224 ASN A CA 1
ATOM 1825 C C . ASN A 1 224 ? 43.330 -15.156 -41.213 1.00 58.31 224 ASN A C 1
ATOM 1827 O O . ASN A 1 224 ? 44.189 -14.449 -41.727 1.00 58.31 224 ASN A O 1
ATOM 1831 N N . GLY A 1 225 ? 43.546 -15.818 -40.076 1.00 62.34 225 GLY A N 1
ATOM 1832 C CA . GLY A 1 225 ? 44.882 -16.053 -39.525 1.00 62.34 225 GLY A CA 1
ATOM 1833 C C . GLY A 1 225 ? 45.298 -17.505 -39.734 1.00 62.34 225 GLY A C 1
ATOM 1834 O O . GLY A 1 225 ? 45.421 -18.239 -38.760 1.00 62.34 225 GLY A O 1
ATOM 1835 N N . TYR A 1 226 ? 45.462 -17.945 -40.986 1.00 65.62 226 TYR A N 1
ATOM 1836 C CA . TYR A 1 226 ? 46.247 -19.152 -41.249 1.00 65.62 226 TYR A CA 1
ATOM 1837 C C . TYR A 1 226 ? 47.694 -18.821 -40.874 1.00 65.62 226 TYR A C 1
ATOM 1839 O O . TYR A 1 226 ? 48.368 -18.085 -41.590 1.00 65.62 226 TYR A O 1
ATOM 1847 N N . LEU A 1 227 ? 48.146 -19.315 -39.719 1.00 66.69 227 LEU A N 1
ATOM 1848 C CA . LEU A 1 227 ? 49.571 -19.422 -39.424 1.00 66.69 227 LEU A CA 1
ATOM 1849 C C . LEU A 1 227 ? 50.179 -20.327 -40.507 1.00 66.69 227 LEU A C 1
ATOM 1851 O O . LEU A 1 227 ? 49.719 -21.465 -40.641 1.00 66.69 227 LEU A O 1
ATOM 1855 N N . PRO A 1 228 ? 51.152 -19.856 -41.306 1.00 64.19 228 PRO A N 1
ATOM 1856 C CA . PRO A 1 228 ? 51.892 -20.753 -42.175 1.00 64.19 228 PRO A CA 1
ATOM 1857 C C . PRO A 1 228 ? 52.621 -21.763 -41.284 1.00 64.19 228 PRO A C 1
ATOM 1859 O O . PRO A 1 228 ? 53.373 -21.382 -40.390 1.00 64.19 228 PRO A O 1
ATOM 1862 N N . ILE A 1 229 ? 52.347 -23.047 -41.500 1.00 71.69 229 ILE A N 1
ATOM 1863 C CA . ILE A 1 229 ? 53.131 -24.138 -40.925 1.00 71.69 229 ILE A CA 1
ATOM 1864 C C . ILE A 1 229 ? 54.484 -24.093 -41.650 1.00 71.69 229 ILE A C 1
ATOM 1866 O O . ILE A 1 229 ? 54.517 -24.291 -42.866 1.00 71.69 229 ILE A O 1
ATOM 1870 N N . GLN A 1 230 ? 55.553 -23.743 -40.929 1.00 69.38 230 GLN A N 1
ATOM 1871 C CA . GLN A 1 230 ? 56.944 -23.935 -41.355 1.00 69.38 230 GLN A CA 1
ATOM 1872 C C . GLN A 1 230 ? 57.463 -25.264 -40.822 1.00 69.38 230 GLN A C 1
ATOM 1874 O O . GLN A 1 230 ? 57.125 -25.591 -39.661 1.00 69.38 230 GLN A O 1
#